Protein AF-A0A8J3Y8J3-F1 (afdb_monomer)

Foldseek 3Di:
DDDDDDDDDDDDDDDDDDDDPPDPDDDDLPDFQKDKAQDAQPPPPPPPPPPPPLPQQDQFDDQDPPDDQAAFRDKEWADWDWAPAADTDTDHTDIATQGSHDCQFHPVVQVVQLVQLCVVQVSNPHHSSSVVSVQVRCQRHPFPGWEADPVQQKIKTWHKIFMARPVVSHTSDIWIKIWIAHNPPNYTGYIHIHRDYDHYPPD

Secondary structure (DSSP, 8-state):
-----------PPPPP---------PPPSSS--EEEESSPTT--TTS----------PPPPP--TTS-TT-EEEEEEE--EE-SEES--EE-SEEEEEE--BTTBHHHHHGGGHHHHHHHHGGGT--HHHHHHHHHHHHHHS-SEEEEEGGGTEEEEE--EEEEETTTTEEEEEE--EEEEETTT--EEEEE--SS----TT-

pLDDT: mean 80.69, std 22.13, range [33.25, 98.38]

Radius of gyration: 23.87 Å; Cα contacts (8 Å, |Δi|>4): 383; chains: 1; bounding box: 43×64×86 Å

Solvent-accessible surface area (backbone atoms only — not comparable to full-atom values): 11733 Å² total; per-residue (Å²): 134,86,88,85,79,81,84,81,80,76,88,74,82,83,75,82,84,69,79,86,75,88,63,86,84,68,80,70,80,76,90,60,60,40,46,81,37,80,68,68,76,85,69,60,97,76,68,77,73,73,80,64,66,84,66,71,55,71,85,66,46,88,70,58,95,85,49,59,44,77,44,71,29,45,78,35,60,28,49,60,44,62,40,74,32,50,55,89,47,76,44,74,54,50,67,30,38,30,20,28,37,39,81,85,22,12,47,48,24,24,55,77,39,40,68,63,38,36,61,62,15,50,55,56,73,47,56,31,63,42,49,48,46,49,51,50,41,47,23,40,56,60,47,78,32,28,14,34,34,78,95,73,48,26,36,31,25,5,24,72,36,31,31,30,31,65,85,78,58,40,79,76,44,71,33,10,35,34,38,32,24,35,62,83,82,32,31,33,30,34,50,46,74,42,78,58,60,57,66,36,72,93,117

Structure (mmCIF, N/CA/C/O backbone):
data_AF-A0A8J3Y8J3-F1
#
_entry.id   AF-A0A8J3Y8J3-F1
#
loop_
_atom_site.group_PDB
_atom_site.id
_atom_site.type_symbol
_atom_site.label_atom_id
_atom_site.label_alt_id
_atom_site.label_comp_id
_atom_site.label_asym_id
_atom_site.label_entity_id
_atom_site.label_seq_id
_atom_site.pdbx_PDB_ins_code
_atom_site.Cartn_x
_atom_site.Cartn_y
_atom_site.Cartn_z
_atom_site.occupancy
_atom_site.B_iso_or_equiv
_atom_site.auth_seq_id
_atom_site.auth_comp_id
_atom_site.auth_asym_id
_atom_site.auth_atom_id
_atom_site.pdbx_PDB_model_num
ATOM 1 N N . MET A 1 1 ? -6.346 45.857 70.312 1.00 43.59 1 MET A N 1
ATOM 2 C CA . MET A 1 1 ? -4.927 45.480 70.132 1.00 43.59 1 MET A CA 1
ATOM 3 C C . MET A 1 1 ? -4.919 44.133 69.432 1.00 43.59 1 MET A C 1
ATOM 5 O O . MET A 1 1 ? -5.763 43.323 69.799 1.00 43.59 1 MET A O 1
ATOM 9 N N . PRO A 1 2 ? -4.132 43.958 68.361 1.00 43.94 2 PRO A N 1
ATOM 10 C CA . PRO A 1 2 ? -4.352 42.889 67.398 1.00 43.94 2 PRO A CA 1
ATOM 11 C C . PRO A 1 2 ? -3.907 41.519 67.915 1.00 43.94 2 PRO A C 1
ATOM 13 O O . PRO A 1 2 ? -2.907 41.389 68.616 1.00 43.94 2 PRO A O 1
ATOM 16 N N . ASP A 1 3 ? -4.718 40.548 67.520 1.00 42.16 3 ASP A N 1
ATOM 17 C CA . ASP A 1 3 ? -4.568 39.103 67.589 1.00 42.16 3 ASP A CA 1
ATOM 18 C C . ASP A 1 3 ? -3.394 38.644 66.703 1.00 42.16 3 ASP A C 1
ATOM 20 O O . ASP A 1 3 ? -3.317 39.002 65.525 1.00 42.16 3 ASP A O 1
ATOM 24 N N . THR A 1 4 ? -2.467 37.879 67.276 1.00 49.25 4 THR A N 1
ATOM 25 C CA . THR A 1 4 ? -1.380 37.199 66.560 1.00 49.25 4 THR A CA 1
ATOM 26 C C . THR A 1 4 ? -1.370 35.728 66.947 1.00 49.25 4 THR A C 1
ATOM 28 O O . THR A 1 4 ? -0.507 35.256 67.684 1.00 49.25 4 THR A O 1
ATOM 31 N N . SER A 1 5 ? -2.329 34.988 66.401 1.00 50.69 5 SER A N 1
ATOM 32 C CA . SER A 1 5 ? -2.269 33.529 66.334 1.00 50.69 5 SER A CA 1
ATOM 33 C C . SER A 1 5 ? -1.969 33.122 64.891 1.00 50.69 5 SER A C 1
ATOM 35 O O . SER A 1 5 ? -2.798 33.259 63.995 1.00 50.69 5 SER A O 1
ATOM 37 N N . ALA A 1 6 ? -0.729 32.690 64.659 1.00 48.47 6 ALA A N 1
ATOM 38 C CA . ALA A 1 6 ? -0.262 32.154 63.386 1.00 48.47 6 ALA A CA 1
ATOM 39 C C . ALA A 1 6 ? -1.009 30.853 63.023 1.00 48.47 6 ALA A C 1
ATOM 41 O O . ALA A 1 6 ? -1.318 30.068 63.923 1.00 48.47 6 ALA A O 1
ATOM 42 N N . PRO A 1 7 ? -1.269 30.570 61.733 1.00 44.66 7 PRO A N 1
ATOM 43 C CA . PRO A 1 7 ? -1.849 29.297 61.335 1.00 44.66 7 PRO A CA 1
ATOM 44 C C . PRO A 1 7 ? -0.825 28.161 61.463 1.00 44.66 7 PRO A C 1
ATOM 46 O O . PRO A 1 7 ? 0.282 28.216 60.922 1.00 44.66 7 PRO A O 1
ATOM 49 N N . VAL A 1 8 ? -1.241 27.118 62.180 1.00 45.75 8 VAL A N 1
ATOM 50 C CA . VAL A 1 8 ? -0.642 25.783 62.177 1.00 45.75 8 VAL A CA 1
ATOM 51 C C . VAL A 1 8 ? -0.770 25.226 60.761 1.00 45.75 8 VAL A C 1
ATOM 53 O O . VAL A 1 8 ? -1.872 25.031 60.260 1.00 45.75 8 VAL A O 1
ATOM 56 N N . TRP A 1 9 ? 0.357 25.003 60.096 1.00 36.28 9 TRP A N 1
ATOM 57 C CA . TRP A 1 9 ? 0.421 24.209 58.876 1.00 36.28 9 TRP A CA 1
ATOM 58 C C . TRP A 1 9 ? 0.291 22.739 59.281 1.00 36.28 9 TRP A C 1
ATOM 60 O O . TRP A 1 9 ? 1.178 22.163 59.906 1.00 36.28 9 TRP A O 1
ATOM 70 N N . GLU A 1 10 ? -0.856 22.141 58.978 1.00 42.34 10 GLU A N 1
ATOM 71 C CA . GLU A 1 10 ? -1.039 20.698 59.080 1.00 42.34 10 GLU A CA 1
ATOM 72 C C . GLU A 1 10 ? -0.146 19.989 58.053 1.00 42.34 10 GLU A C 1
ATOM 74 O O . GLU A 1 10 ? -0.111 20.328 56.869 1.00 42.34 10 GLU A O 1
ATOM 79 N N . ASN A 1 11 ? 0.592 18.993 58.539 1.00 48.12 11 ASN A N 1
ATOM 80 C CA . ASN A 1 11 ? 1.359 18.049 57.739 1.00 48.12 11 ASN A CA 1
ATOM 81 C C . ASN A 1 11 ? 0.425 17.272 56.800 1.00 48.12 11 ASN A C 1
ATOM 83 O O . ASN A 1 11 ? -0.268 16.356 57.240 1.00 48.12 11 ASN A O 1
ATOM 87 N N . VAL A 1 12 ? 0.460 17.581 55.504 1.00 47.25 12 VAL A N 1
ATOM 88 C CA . VAL A 1 12 ? -0.075 16.696 54.462 1.00 47.25 12 VAL A CA 1
ATOM 89 C C . VAL A 1 12 ? 1.061 15.769 54.015 1.00 47.25 12 VAL A C 1
ATOM 91 O O . VAL A 1 12 ? 2.071 16.263 53.506 1.00 47.25 12 VAL A O 1
ATOM 94 N N . PRO A 1 13 ? 0.967 14.441 54.208 1.00 40.72 13 PRO A N 1
ATOM 95 C CA . PRO A 1 13 ? 1.936 13.524 53.630 1.00 40.72 13 PRO A CA 1
ATOM 96 C C . PRO A 1 13 ? 1.818 13.531 52.101 1.00 40.72 13 PRO A C 1
ATOM 98 O O . PRO A 1 13 ? 0.726 13.458 51.544 1.00 40.72 13 PRO A O 1
ATOM 101 N N . ALA A 1 14 ? 2.969 13.634 51.436 1.00 37.75 14 ALA A N 1
ATOM 102 C CA . ALA A 1 14 ? 3.099 13.573 49.989 1.00 37.75 14 ALA A CA 1
ATOM 103 C C . ALA A 1 14 ? 2.616 12.214 49.458 1.00 37.75 14 ALA A C 1
ATOM 105 O O . ALA A 1 14 ? 3.200 11.175 49.772 1.00 37.75 14 ALA A O 1
ATOM 106 N N . GLU A 1 15 ? 1.573 12.224 48.631 1.00 44.75 15 GLU A N 1
ATOM 107 C CA . GLU A 1 15 ? 1.237 11.077 47.792 1.00 44.75 15 GLU A CA 1
ATOM 108 C C . GLU A 1 15 ? 2.290 10.933 46.677 1.00 44.75 15 GLU A C 1
ATOM 110 O O . GLU A 1 15 ? 2.760 11.939 46.131 1.00 44.75 15 GLU A O 1
ATOM 115 N N . PRO A 1 16 ? 2.706 9.704 46.329 1.00 37.88 16 PRO A N 1
ATOM 116 C CA . PRO A 1 16 ? 3.670 9.496 45.264 1.00 37.88 16 PRO A CA 1
ATOM 117 C C . PRO A 1 16 ? 3.051 9.882 43.917 1.00 37.88 16 PRO A C 1
ATOM 119 O O . PRO A 1 16 ? 2.023 9.346 43.508 1.00 37.88 16 PRO A O 1
ATOM 122 N N . ILE A 1 17 ? 3.730 10.793 43.218 1.00 43.19 17 ILE A N 1
ATOM 123 C CA . ILE A 1 17 ? 3.500 11.123 41.811 1.00 43.19 17 ILE A CA 1
ATOM 124 C C . ILE A 1 17 ? 3.684 9.829 41.008 1.00 43.19 17 ILE A C 1
ATOM 126 O O . ILE A 1 17 ? 4.807 9.392 40.748 1.00 43.19 17 ILE A O 1
ATOM 130 N N . GLY A 1 18 ? 2.568 9.180 40.676 1.00 33.81 18 GLY A N 1
ATOM 131 C CA . GLY A 1 18 ? 2.537 8.084 39.716 1.00 33.81 18 GLY A CA 1
ATOM 132 C C . GLY A 1 18 ? 3.007 8.582 38.345 1.00 33.81 18 GLY A C 1
ATOM 133 O O . GLY A 1 18 ? 2.805 9.755 38.022 1.00 33.81 18 GLY A O 1
ATOM 134 N N . PRO A 1 19 ? 3.673 7.733 37.547 1.00 38.16 19 PRO A N 1
ATOM 135 C CA . PRO A 1 19 ? 4.209 8.150 36.264 1.00 38.16 19 PRO A CA 1
ATOM 136 C C . PRO A 1 19 ? 3.075 8.600 35.339 1.00 38.16 19 PRO A C 1
ATOM 138 O O . PRO A 1 19 ? 2.127 7.853 35.099 1.00 38.16 19 PRO A O 1
ATOM 141 N N . ASP A 1 20 ? 3.221 9.825 34.833 1.00 33.38 20 ASP A N 1
ATOM 142 C CA . ASP A 1 20 ? 2.691 10.318 33.562 1.00 33.38 20 ASP A CA 1
ATOM 143 C C . ASP A 1 20 ? 2.527 9.157 32.569 1.00 33.38 20 ASP A C 1
ATOM 145 O O . ASP A 1 20 ? 3.494 8.619 32.025 1.00 33.38 20 ASP A O 1
ATOM 149 N N . SER A 1 21 ? 1.274 8.745 32.388 1.00 36.88 21 SER A N 1
ATOM 150 C CA . SER A 1 21 ? 0.853 7.773 31.395 1.00 36.88 21 SER A CA 1
ATOM 151 C C . SER A 1 21 ? 0.409 8.499 30.128 1.00 36.88 21 SER A C 1
ATOM 153 O O . SER A 1 21 ? -0.739 8.389 29.707 1.00 36.88 21 SER A O 1
ATOM 155 N N . SER A 1 22 ? 1.318 9.224 29.481 1.00 40.91 22 SER A N 1
ATOM 156 C CA . SER A 1 22 ? 1.168 9.605 28.073 1.00 40.91 22 SER A CA 1
ATOM 157 C C . SER A 1 22 ? 1.519 8.413 27.175 1.00 40.91 22 SER A C 1
ATOM 159 O O . SER A 1 22 ? 2.415 8.472 26.333 1.00 40.91 22 SER A O 1
ATOM 161 N N . THR A 1 23 ? 0.838 7.285 27.378 1.00 37.59 23 THR A N 1
ATOM 162 C CA . THR A 1 23 ? 0.775 6.209 26.389 1.00 37.59 23 THR A CA 1
ATOM 163 C C . THR A 1 23 ? -0.509 6.398 25.611 1.00 37.59 23 THR A C 1
ATOM 165 O O . THR A 1 23 ? -1.581 6.245 26.183 1.00 37.59 23 THR A O 1
ATOM 168 N N . ASP A 1 24 ? -0.374 6.734 24.328 1.00 36.28 24 ASP A N 1
ATOM 169 C CA . ASP A 1 24 ? -1.433 6.738 23.320 1.00 36.28 24 ASP A CA 1
ATOM 170 C C . ASP A 1 24 ? -2.494 5.658 23.603 1.00 36.28 24 ASP A C 1
ATOM 172 O O . ASP A 1 24 ? -2.264 4.467 23.351 1.00 36.28 24 ASP A O 1
ATOM 176 N N . ASP A 1 25 ? -3.642 6.094 24.129 1.00 38.41 25 ASP A N 1
ATOM 177 C CA . ASP A 1 25 ? -4.823 5.282 24.409 1.00 38.41 25 ASP A CA 1
ATOM 178 C C . ASP A 1 25 ? -5.364 4.699 23.101 1.00 38.41 25 ASP A C 1
ATOM 180 O O . ASP A 1 25 ? -6.214 5.268 22.413 1.00 38.41 25 ASP A O 1
ATOM 184 N N . LEU A 1 26 ? -4.859 3.526 22.734 1.00 47.84 26 LEU A N 1
ATOM 185 C CA . LEU A 1 26 ? -5.609 2.630 21.874 1.00 47.84 26 LEU A CA 1
ATOM 186 C C . LEU A 1 26 ? -6.601 1.889 22.766 1.00 47.84 26 LEU A C 1
ATOM 188 O O . LEU A 1 26 ? -6.166 1.256 23.731 1.00 47.84 26 LEU A O 1
ATOM 192 N N . PRO A 1 27 ? -7.911 1.946 22.467 1.00 45.78 27 PRO A N 1
ATOM 193 C CA . PRO A 1 27 ? -8.909 1.297 23.296 1.00 45.78 27 PRO A CA 1
ATOM 194 C C . PRO A 1 27 ? -8.600 -0.197 23.427 1.00 45.78 27 PRO A C 1
ATOM 196 O O . PRO A 1 27 ? -8.278 -0.881 22.451 1.00 45.78 27 PRO A O 1
ATOM 199 N N . SER A 1 28 ? -8.676 -0.673 24.670 1.00 41.81 28 SER A N 1
ATOM 200 C CA . SER A 1 28 ? -8.601 -2.084 25.035 1.00 41.81 28 SER A CA 1
ATOM 201 C C . SER A 1 28 ? -9.521 -2.910 24.132 1.00 41.81 28 SER A C 1
ATOM 203 O O . SER A 1 28 ? -10.674 -2.553 23.916 1.00 41.81 28 SER A O 1
ATOM 205 N N . VAL A 1 29 ? -9.012 -4.038 23.633 1.00 49.19 29 VAL A N 1
ATOM 206 C CA . VAL A 1 29 ? -9.696 -5.001 22.741 1.00 49.19 29 VAL A CA 1
ATOM 207 C C . VAL A 1 29 ? -10.885 -5.705 23.435 1.00 49.19 29 VAL A C 1
ATOM 209 O O . VAL A 1 29 ? -11.483 -6.623 22.885 1.00 49.19 29 VAL A O 1
ATOM 212 N N . ALA A 1 30 ? -11.241 -5.301 24.654 1.00 40.34 30 ALA A N 1
ATOM 213 C CA . ALA A 1 30 ? -12.391 -5.823 25.369 1.00 40.34 30 ALA A CA 1
ATOM 214 C C . ALA A 1 30 ? -13.681 -5.140 24.870 1.00 40.34 30 ALA A C 1
ATOM 216 O O . ALA A 1 30 ? -13.896 -3.948 25.074 1.00 40.34 30 ALA A O 1
ATOM 217 N N . ASP A 1 31 ? -14.527 -5.937 24.216 1.00 52.47 31 ASP A N 1
ATOM 218 C CA . ASP A 1 31 ? -15.979 -5.752 24.041 1.00 52.47 31 ASP A CA 1
ATOM 219 C C . ASP A 1 31 ? -16.497 -4.887 22.869 1.00 52.47 31 ASP A C 1
ATOM 221 O O . ASP A 1 31 ? -17.711 -4.756 22.702 1.00 52.47 31 ASP A O 1
ATOM 225 N N . GLY A 1 32 ? -15.631 -4.346 22.005 1.00 57.22 32 GLY A N 1
ATOM 226 C CA . GLY A 1 32 ? -16.043 -3.595 20.806 1.00 57.22 32 GLY A CA 1
ATOM 227 C C . GLY A 1 32 ? -15.821 -4.365 19.501 1.00 57.22 32 GLY A C 1
ATOM 228 O O . GLY A 1 32 ? -14.694 -4.739 19.187 1.00 57.22 32 GLY A O 1
ATOM 229 N N . GLU A 1 33 ? -16.867 -4.575 18.698 1.00 86.12 33 GLU A N 1
ATOM 230 C CA . GLU A 1 33 ? -16.700 -5.048 17.320 1.00 86.12 33 GLU A CA 1
ATOM 231 C C . GLU A 1 33 ? -16.239 -3.860 16.460 1.00 86.12 33 GLU A C 1
ATOM 233 O O . GLU A 1 33 ? -17.030 -2.982 16.129 1.00 86.12 33 GLU A O 1
ATOM 238 N N . PHE A 1 34 ? -14.950 -3.783 16.134 1.00 89.56 34 PHE A N 1
ATOM 239 C CA . PHE A 1 34 ? -14.401 -2.700 15.312 1.00 89.56 34 PHE A CA 1
ATOM 240 C C . PHE A 1 34 ? -14.318 -3.082 13.827 1.00 89.56 34 PHE A C 1
ATOM 242 O O . PHE A 1 34 ? -14.258 -4.264 13.483 1.00 89.56 34 PHE A O 1
ATOM 249 N N . VAL A 1 35 ? -14.296 -2.088 12.930 1.00 91.06 35 VAL A N 1
ATOM 250 C CA . VAL A 1 35 ? -14.027 -2.301 11.496 1.00 91.06 35 VAL A CA 1
ATOM 251 C C . VAL A 1 35 ? -13.278 -1.144 10.839 1.00 91.06 35 VAL A C 1
ATOM 253 O O . VAL A 1 35 ? -13.669 0.010 10.993 1.00 91.06 35 VAL A O 1
ATOM 256 N N . TRP A 1 36 ? -12.227 -1.443 10.071 1.00 91.38 36 TRP A N 1
ATOM 257 C CA . TRP A 1 36 ? -11.597 -0.497 9.154 1.00 91.38 36 TRP A CA 1
ATOM 258 C C . TRP A 1 36 ? -12.444 -0.351 7.883 1.00 91.38 36 TRP A C 1
ATOM 260 O O . TRP A 1 36 ? -12.773 -1.333 7.218 1.00 91.38 36 TRP A O 1
ATOM 270 N N . THR A 1 37 ? -12.780 0.884 7.522 1.00 91.69 37 THR A N 1
ATOM 271 C CA . THR A 1 37 ? -13.577 1.221 6.334 1.00 91.69 37 THR A CA 1
ATOM 272 C C . THR A 1 37 ? -13.090 2.521 5.696 1.00 91.69 37 THR A C 1
ATOM 274 O O . THR A 1 37 ? -12.343 3.292 6.294 1.00 91.69 37 THR A O 1
ATOM 277 N N . THR A 1 38 ? -13.501 2.770 4.458 1.00 90.31 38 THR A N 1
ATOM 278 C CA . THR A 1 38 ? -13.311 4.050 3.765 1.00 90.31 38 THR A CA 1
ATOM 279 C C . THR A 1 38 ? -14.476 5.016 3.975 1.00 90.31 38 THR A C 1
ATOM 281 O O . THR A 1 38 ? -14.403 6.159 3.537 1.00 90.31 38 THR A O 1
ATOM 284 N N . GLU A 1 39 ? -15.558 4.564 4.610 1.00 85.69 39 GLU A N 1
ATOM 285 C CA . GLU A 1 39 ? -16.801 5.319 4.766 1.00 85.69 39 GLU A CA 1
ATOM 286 C C . GLU A 1 39 ? -16.932 5.904 6.177 1.00 85.69 39 GLU A C 1
ATOM 288 O O . GLU A 1 39 ? -16.697 5.221 7.174 1.00 85.69 39 GLU A O 1
ATOM 293 N N . LEU A 1 40 ? -17.333 7.175 6.268 1.00 80.50 40 LEU A N 1
ATOM 294 C CA . LEU A 1 40 ? -17.661 7.807 7.544 1.00 80.50 40 LEU A CA 1
ATOM 295 C C . LEU A 1 40 ? -19.089 7.438 7.985 1.00 80.50 40 LEU A C 1
ATOM 297 O O . LEU A 1 40 ? -20.004 7.416 7.155 1.00 80.50 40 LEU A O 1
ATOM 301 N N . PRO A 1 41 ? -19.319 7.215 9.289 1.00 64.62 41 PRO A N 1
ATOM 302 C CA . PRO A 1 41 ? -20.653 6.967 9.810 1.00 64.62 41 PRO A CA 1
ATOM 303 C C . PRO A 1 41 ? -21.530 8.218 9.655 1.00 64.62 41 PRO A C 1
ATOM 305 O O . PRO A 1 41 ? -21.133 9.318 10.034 1.00 64.62 41 PRO A O 1
ATOM 308 N N . GLY A 1 42 ? -22.731 8.048 9.091 1.00 60.22 42 GLY A N 1
ATOM 309 C CA . GLY A 1 42 ? -23.697 9.138 8.887 1.00 60.22 42 GLY A CA 1
ATOM 310 C C . GLY A 1 42 ? -23.582 9.887 7.553 1.00 60.22 42 GLY A C 1
ATOM 311 O O . GLY A 1 42 ? -24.215 10.930 7.394 1.00 60.22 42 GLY A O 1
ATOM 312 N N . GLY A 1 43 ? -22.814 9.376 6.584 1.00 51.62 43 GLY A N 1
ATOM 313 C CA . GLY A 1 43 ? -22.811 9.906 5.219 1.00 51.62 43 GLY A CA 1
ATOM 314 C C . GLY A 1 43 ? -24.212 9.864 4.599 1.00 51.62 43 GLY A C 1
ATOM 315 O O . GLY A 1 43 ? -24.791 8.792 4.431 1.00 51.62 43 GLY A O 1
ATOM 316 N N . ALA A 1 44 ? -24.762 11.037 4.280 1.00 39.47 44 ALA A N 1
ATOM 317 C CA . ALA A 1 44 ? -26.044 11.189 3.605 1.00 39.47 44 ALA A CA 1
ATOM 318 C C . ALA A 1 44 ? -26.121 10.329 2.330 1.00 39.47 44 ALA A C 1
ATOM 320 O O . ALA A 1 44 ? -25.137 10.190 1.597 1.00 39.47 44 ALA A O 1
ATOM 321 N N . ALA A 1 45 ? -27.317 9.796 2.060 1.00 38.62 45 ALA A N 1
ATOM 322 C CA . ALA A 1 45 ? -27.686 9.148 0.807 1.00 38.62 45 ALA A CA 1
ATOM 323 C C . ALA A 1 45 ? -27.220 10.006 -0.385 1.00 38.62 45 ALA A C 1
ATOM 325 O O . ALA A 1 45 ? -27.801 11.048 -0.680 1.00 38.62 45 ALA A O 1
ATOM 326 N N . GLY A 1 46 ? -26.117 9.609 -1.019 1.00 36.41 46 GLY A N 1
ATOM 327 C CA . GLY A 1 46 ? -25.435 10.420 -2.030 1.00 36.41 46 GLY A CA 1
ATOM 328 C C . GLY A 1 46 ? -23.934 10.160 -2.138 1.00 36.41 46 GLY A C 1
ATOM 329 O O . GLY A 1 46 ? -23.346 10.442 -3.183 1.00 36.41 46 GLY A O 1
ATOM 330 N N . ALA A 1 47 ? -23.309 9.555 -1.121 1.00 40.03 47 ALA A N 1
ATOM 331 C CA . ALA A 1 47 ? -21.997 8.945 -1.303 1.00 40.03 47 ALA A CA 1
ATOM 332 C C . ALA A 1 47 ? -22.132 7.863 -2.380 1.00 40.03 47 ALA A C 1
ATOM 334 O O . ALA A 1 47 ? -22.908 6.920 -2.226 1.00 40.03 47 ALA A O 1
ATOM 335 N N . ARG A 1 48 ? -21.419 8.024 -3.503 1.00 37.06 48 ARG A N 1
ATOM 336 C CA . ARG A 1 48 ? -21.233 6.940 -4.466 1.00 37.06 48 ARG A CA 1
ATOM 337 C C . ARG A 1 48 ? -20.760 5.745 -3.654 1.00 37.06 48 ARG A C 1
ATOM 339 O O . ARG A 1 48 ? -19.610 5.741 -3.223 1.00 37.06 48 ARG A O 1
ATOM 346 N N . SER A 1 49 ? -21.628 4.750 -3.480 1.00 37.72 49 SER A N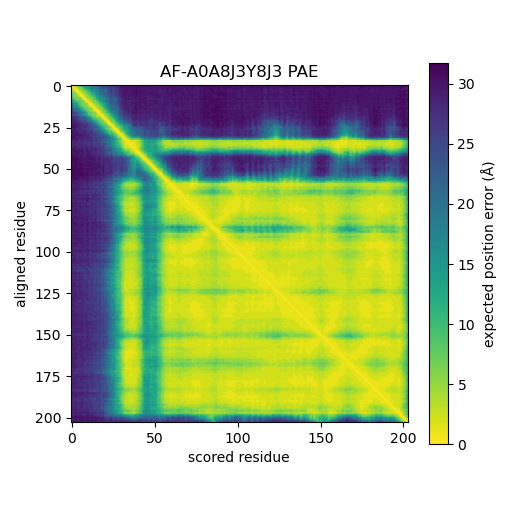 1
ATOM 347 C CA . SER A 1 49 ? -21.191 3.393 -3.226 1.00 37.72 49 SER A CA 1
ATOM 348 C C . SER A 1 49 ? -20.240 3.078 -4.367 1.00 37.72 49 SER A C 1
ATOM 350 O O . SER A 1 49 ? -20.642 2.709 -5.472 1.00 37.72 49 SER A O 1
ATOM 352 N N . VAL A 1 50 ? -18.946 3.259 -4.126 1.00 44.06 50 VAL A N 1
ATOM 353 C CA . VAL A 1 50 ? -17.999 2.357 -4.738 1.00 44.06 50 VAL A CA 1
ATOM 354 C C . VAL A 1 50 ? -18.400 1.040 -4.110 1.00 44.06 50 VAL A C 1
ATOM 356 O O . VAL A 1 50 ? -18.039 0.763 -2.974 1.00 44.06 50 VAL A O 1
ATOM 359 N N . GLY A 1 51 ? -19.254 0.300 -4.819 1.00 33.25 51 GLY A N 1
ATOM 360 C CA . GLY A 1 51 ? -19.540 -1.097 -4.557 1.00 33.25 51 GLY A CA 1
ATOM 361 C C . GLY A 1 51 ? -18.237 -1.866 -4.710 1.00 33.25 51 GLY A C 1
ATOM 362 O O . GLY A 1 51 ? -17.996 -2.539 -5.703 1.00 33.25 51 GLY A O 1
ATOM 363 N N . GLY A 1 52 ? -17.336 -1.677 -3.759 1.00 35.97 52 GLY A N 1
ATOM 364 C CA . GLY A 1 52 ? -16.523 -2.743 -3.272 1.00 35.97 52 GLY A CA 1
ATOM 365 C C . GLY A 1 52 ? -17.412 -3.419 -2.258 1.00 35.97 52 GLY A C 1
ATOM 366 O O . GLY A 1 52 ? -17.454 -3.003 -1.104 1.00 35.97 52 GLY A O 1
ATOM 367 N N . ASP A 1 53 ? -18.061 -4.506 -2.674 1.00 36.34 53 ASP A N 1
ATOM 368 C CA . ASP A 1 53 ? -18.078 -5.676 -1.810 1.00 36.34 53 ASP A CA 1
ATOM 369 C C . ASP A 1 53 ? -16.784 -5.666 -1.002 1.00 36.34 53 ASP A C 1
ATOM 371 O O . ASP A 1 53 ? -15.707 -5.420 -1.570 1.00 36.34 53 ASP A O 1
ATOM 375 N N . VAL A 1 54 ? -16.879 -5.893 0.305 1.00 45.84 54 VAL A N 1
ATOM 376 C CA . VAL A 1 54 ? -15.727 -6.290 1.105 1.00 45.84 54 VAL A CA 1
ATOM 377 C C . VAL A 1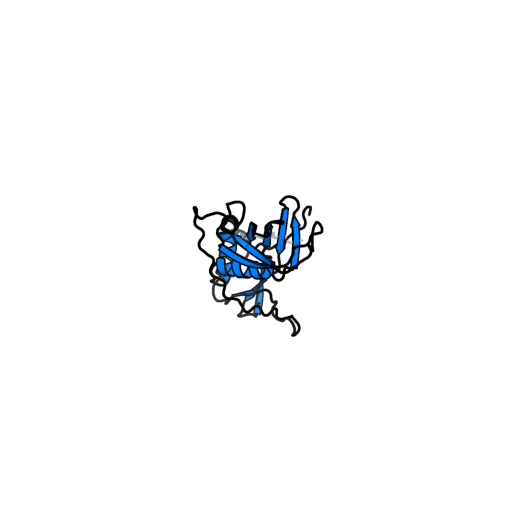 54 ? -15.190 -7.542 0.419 1.00 45.84 54 VAL A C 1
ATOM 379 O O . VAL A 1 54 ? -15.606 -8.659 0.715 1.00 45.84 54 VAL A O 1
ATOM 382 N N . ARG A 1 55 ? -14.353 -7.358 -0.608 1.00 53.53 55 ARG A N 1
ATOM 383 C CA . ARG A 1 55 ? -13.749 -8.430 -1.371 1.00 53.53 55 ARG A CA 1
ATOM 384 C C . ARG A 1 55 ? -12.955 -9.124 -0.300 1.00 53.53 55 ARG A C 1
ATOM 386 O O . ARG A 1 55 ? -12.026 -8.520 0.234 1.00 53.53 55 ARG A O 1
ATOM 393 N N . ALA A 1 56 ? -13.399 -10.326 0.063 1.00 57.50 56 ALA A N 1
ATOM 394 C CA . ALA A 1 56 ? -12.710 -11.142 1.039 1.00 57.50 56 ALA A CA 1
ATOM 395 C C . ALA A 1 56 ? -11.221 -11.053 0.707 1.00 57.50 56 ALA A C 1
ATOM 397 O O . ALA A 1 56 ? -10.849 -11.241 -0.465 1.00 57.50 56 ALA A O 1
ATOM 398 N N . ALA A 1 57 ? -10.431 -10.635 1.702 1.00 65.81 57 ALA A N 1
ATOM 399 C CA . ALA A 1 57 ? -9.009 -10.404 1.532 1.00 65.81 57 ALA A CA 1
ATOM 400 C C . ALA A 1 57 ? -8.430 -11.585 0.759 1.00 65.81 57 ALA A C 1
ATOM 402 O O . ALA A 1 57 ? -8.663 -12.750 1.096 1.00 65.81 57 ALA A O 1
ATOM 403 N N . GLN A 1 58 ? -7.787 -11.294 -0.366 1.00 79.25 58 GLN A N 1
ATOM 404 C CA . GLN A 1 58 ? -7.343 -12.370 -1.238 1.00 79.25 58 GLN A CA 1
ATOM 405 C C . GLN A 1 58 ? -6.143 -13.061 -0.601 1.00 79.25 58 GLN A C 1
ATOM 407 O O . GLN A 1 58 ? -5.287 -12.417 0.005 1.00 79.25 58 GLN A O 1
ATOM 412 N N . VAL A 1 59 ? -6.041 -14.377 -0.780 1.00 87.38 59 VAL A N 1
ATOM 413 C CA . VAL A 1 59 ? -4.911 -15.141 -0.250 1.00 87.38 59 VAL A CA 1
ATOM 414 C C . VAL A 1 59 ? -3.627 -14.701 -0.955 1.00 87.38 59 VAL A C 1
ATOM 416 O O . VAL A 1 59 ? -3.513 -14.761 -2.180 1.00 87.38 59 VAL A O 1
ATOM 419 N N . TRP A 1 60 ? -2.644 -14.250 -0.176 1.00 94.56 60 TRP A N 1
ATOM 420 C CA . TRP A 1 60 ? -1.326 -13.887 -0.693 1.00 94.56 60 TRP A CA 1
ATOM 421 C C . TRP A 1 60 ? -0.493 -15.142 -0.931 1.00 94.56 60 TRP A C 1
ATOM 423 O O . TRP A 1 60 ? -0.386 -16.005 -0.057 1.00 94.56 60 TRP A O 1
ATOM 433 N N . ALA A 1 61 ? 0.146 -15.232 -2.098 1.00 95.00 61 ALA A N 1
ATOM 434 C CA . ALA A 1 61 ? 1.025 -16.353 -2.388 1.00 95.00 61 ALA A CA 1
ATOM 435 C C . ALA A 1 61 ? 2.246 -16.347 -1.454 1.00 95.00 61 ALA A C 1
ATOM 437 O O . ALA A 1 61 ? 2.802 -15.300 -1.115 1.00 95.00 61 ALA A O 1
ATOM 438 N N . ALA A 1 62 ? 2.694 -17.539 -1.057 1.00 93.88 62 ALA A N 1
ATOM 439 C CA . ALA A 1 62 ? 3.821 -17.677 -0.144 1.00 93.88 62 ALA A CA 1
ATOM 440 C C . ALA A 1 62 ? 5.111 -17.073 -0.727 1.00 93.88 62 ALA A C 1
ATOM 442 O O . ALA A 1 62 ? 5.455 -17.305 -1.892 1.00 93.88 62 ALA A O 1
ATOM 443 N N . CYS A 1 63 ? 5.852 -16.359 0.120 1.00 94.62 63 CYS A N 1
ATOM 444 C CA . CYS A 1 63 ? 7.156 -15.792 -0.193 1.00 94.62 63 CYS A CA 1
ATOM 445 C C . CYS A 1 63 ? 8.138 -16.101 0.944 1.00 94.62 63 CYS A C 1
ATOM 447 O O . CYS A 1 63 ? 8.104 -15.453 1.991 1.00 94.62 63 CYS A O 1
ATOM 449 N N . GLY A 1 64 ? 8.971 -17.124 0.751 1.00 90.06 64 GLY A N 1
ATOM 450 C CA . GLY A 1 64 ? 10.019 -17.519 1.694 1.00 90.06 64 GLY A CA 1
ATOM 451 C C . GLY A 1 64 ? 11.327 -16.768 1.449 1.00 90.06 64 GLY A C 1
ATOM 452 O O . GLY A 1 64 ? 11.454 -16.018 0.483 1.00 90.06 64 GLY A O 1
ATOM 453 N N . VAL A 1 65 ? 12.329 -16.988 2.302 1.00 87.31 65 VAL A N 1
ATOM 454 C CA . VAL A 1 65 ? 13.632 -16.295 2.230 1.00 87.31 65 VAL A CA 1
ATOM 455 C C . VAL A 1 65 ? 14.338 -16.522 0.886 1.00 87.31 65 VAL A C 1
ATOM 457 O O . VAL A 1 65 ? 14.816 -15.565 0.290 1.00 87.31 65 VAL A O 1
ATOM 460 N N . PHE A 1 66 ? 14.302 -17.747 0.353 1.00 91.75 66 PHE A N 1
ATOM 461 C CA . PHE A 1 66 ? 14.966 -18.122 -0.908 1.00 91.75 66 PHE A CA 1
ATOM 462 C C . PHE A 1 66 ? 14.058 -18.077 -2.142 1.00 91.75 66 PHE A C 1
ATOM 464 O O . PHE A 1 66 ? 14.463 -18.464 -3.233 1.00 91.75 66 PHE A O 1
ATOM 471 N N . THR A 1 67 ? 12.801 -17.656 -1.987 1.00 95.75 67 THR A N 1
ATOM 472 C CA . THR A 1 67 ? 11.880 -17.552 -3.123 1.00 95.75 67 THR A CA 1
ATOM 473 C C . THR A 1 67 ? 12.366 -16.495 -4.115 1.00 95.75 67 THR A C 1
ATOM 475 O O . THR A 1 67 ? 12.868 -15.450 -3.703 1.00 95.75 67 THR A O 1
ATOM 478 N N . ASP A 1 68 ? 12.186 -16.739 -5.412 1.00 96.81 68 ASP A N 1
ATOM 479 C CA . ASP A 1 68 ? 12.548 -15.779 -6.454 1.00 96.81 68 ASP A CA 1
ATOM 480 C C . ASP A 1 68 ? 11.978 -14.373 -6.177 1.00 96.81 68 ASP A C 1
ATOM 482 O O . ASP A 1 68 ? 10.813 -14.216 -5.797 1.00 96.81 68 ASP A O 1
ATOM 486 N N . ASN A 1 69 ? 12.800 -13.339 -6.382 1.00 97.38 69 ASN A N 1
ATOM 487 C CA . ASN A 1 69 ? 12.443 -11.950 -6.080 1.00 97.38 69 ASN A CA 1
ATOM 488 C C . ASN A 1 69 ? 11.286 -11.443 -6.950 1.00 97.38 69 ASN A C 1
ATOM 490 O O . ASN A 1 69 ? 10.551 -10.539 -6.544 1.00 97.38 69 ASN A O 1
ATOM 494 N N . HIS A 1 70 ? 11.103 -12.009 -8.140 1.00 97.44 70 HIS A N 1
ATOM 495 C CA . HIS A 1 70 ? 10.078 -11.598 -9.085 1.00 97.44 70 HIS A CA 1
ATOM 496 C C . HIS A 1 70 ? 8.792 -12.422 -8.999 1.00 97.44 70 HIS A C 1
ATOM 498 O O . HIS A 1 70 ? 7.809 -12.037 -9.645 1.00 97.44 70 HIS A O 1
ATOM 504 N N . LYS A 1 71 ? 8.751 -13.472 -8.165 1.00 97.94 71 LYS A N 1
ATOM 505 C CA . LYS A 1 71 ? 7.530 -14.235 -7.890 1.00 97.94 71 LYS A CA 1
ATOM 506 C C . LYS A 1 71 ? 6.418 -13.302 -7.417 1.00 97.94 71 LYS A C 1
ATOM 508 O O . LYS A 1 71 ? 6.598 -12.502 -6.495 1.00 97.94 71 LYS A O 1
ATOM 513 N N . LEU A 1 72 ? 5.255 -13.430 -8.047 1.00 97.75 72 LEU A N 1
ATOM 514 C CA . LEU A 1 72 ? 4.054 -12.699 -7.673 1.00 97.75 72 LEU A CA 1
ATOM 515 C C . LEU A 1 72 ? 3.536 -13.187 -6.314 1.00 97.75 72 LEU A C 1
ATOM 517 O O . LEU A 1 72 ? 3.341 -14.383 -6.110 1.00 97.75 72 LEU A O 1
ATOM 521 N N . VAL A 1 73 ? 3.291 -12.243 -5.408 1.00 97.88 73 VAL A N 1
ATOM 522 C CA . VAL A 1 73 ? 2.595 -12.468 -4.134 1.00 97.88 73 VAL A CA 1
ATOM 523 C C . VAL A 1 73 ? 1.121 -12.128 -4.294 1.00 97.88 73 VAL A C 1
ATOM 525 O O . VAL A 1 73 ? 0.256 -12.910 -3.906 1.00 97.88 73 VAL A O 1
ATOM 528 N N . ARG A 1 74 ? 0.840 -10.958 -4.880 1.00 97.56 74 ARG A N 1
ATOM 529 C CA . ARG A 1 74 ? -0.511 -10.418 -5.035 1.00 97.56 74 ARG A CA 1
ATOM 530 C C . ARG A 1 74 ? -0.553 -9.357 -6.137 1.00 97.56 74 ARG A C 1
ATOM 532 O O . ARG A 1 74 ? 0.408 -8.615 -6.318 1.00 97.56 74 ARG A O 1
ATOM 539 N N . ALA A 1 75 ? -1.666 -9.266 -6.857 1.00 97.19 75 ALA A N 1
ATOM 540 C CA . ALA A 1 75 ? -1.892 -8.276 -7.909 1.00 97.19 75 ALA A CA 1
ATOM 541 C C . ALA A 1 75 ? -3.068 -7.357 -7.549 1.00 97.19 75 ALA A C 1
ATOM 543 O O . ALA A 1 75 ? -4.160 -7.838 -7.254 1.00 97.19 75 ALA A O 1
ATOM 544 N N . PHE A 1 76 ? -2.866 -6.043 -7.610 1.00 97.00 76 PHE A N 1
ATOM 545 C CA . PHE A 1 76 ? -3.883 -5.048 -7.265 1.00 97.00 76 PHE A CA 1
ATOM 546 C C . PHE A 1 76 ? -4.282 -4.233 -8.489 1.00 97.00 76 PHE A C 1
ATOM 548 O O . PHE A 1 76 ? -3.425 -3.826 -9.271 1.00 97.00 76 PHE A O 1
ATOM 555 N N . SER A 1 77 ? -5.578 -3.973 -8.652 1.00 95.75 77 SER A N 1
ATOM 556 C CA . SER A 1 77 ? -6.053 -3.035 -9.673 1.00 95.75 77 SER A CA 1
ATOM 557 C C . SER A 1 77 ? -5.751 -1.602 -9.243 1.00 95.75 77 SER A C 1
ATOM 559 O O . SER A 1 77 ? -5.915 -1.253 -8.077 1.00 95.75 77 SER A O 1
ATOM 561 N N . ARG A 1 78 ? -5.322 -0.776 -10.192 1.00 95.19 78 ARG A N 1
ATOM 562 C CA . ARG A 1 78 ? -4.993 0.635 -10.008 1.00 95.19 78 ARG A CA 1
ATOM 563 C C . ARG A 1 78 ? -5.756 1.463 -11.036 1.00 95.19 78 ARG A C 1
ATOM 565 O O . ARG A 1 78 ? -5.728 1.133 -12.224 1.00 95.19 78 ARG A O 1
ATOM 572 N N . LYS A 1 79 ? -6.406 2.544 -10.599 1.00 93.50 79 LYS A N 1
ATOM 573 C CA . LYS A 1 79 ? -7.039 3.506 -11.516 1.00 93.50 79 LYS A CA 1
ATOM 574 C C . LYS A 1 79 ? -6.020 4.502 -12.065 1.00 93.50 79 LYS A C 1
ATOM 576 O O . LYS A 1 79 ? -4.968 4.726 -11.469 1.00 93.50 79 LYS A O 1
ATOM 581 N N . ALA A 1 80 ? -6.329 5.077 -13.224 1.00 94.00 80 ALA A N 1
ATOM 582 C CA . ALA A 1 80 ? -5.532 6.163 -13.775 1.00 94.00 80 ALA A CA 1
ATOM 583 C C . ALA A 1 80 ? -5.679 7.405 -12.893 1.00 94.00 80 ALA A C 1
ATOM 585 O O . ALA A 1 80 ? -6.802 7.740 -12.527 1.00 94.00 80 ALA A O 1
ATOM 586 N N . MET A 1 81 ? -4.570 8.074 -12.576 1.00 92.81 81 MET A N 1
ATOM 587 C CA . MET A 1 81 ? -4.559 9.269 -11.731 1.00 92.81 81 MET A CA 1
ATOM 588 C C . MET A 1 81 ? -3.482 10.260 -12.174 1.00 92.81 81 MET A C 1
ATOM 590 O O . MET A 1 81 ? -2.409 9.877 -12.647 1.00 92.81 81 MET A O 1
ATOM 594 N N . HIS A 1 82 ? -3.752 11.542 -11.954 1.00 93.69 82 HIS A N 1
ATOM 595 C CA . HIS A 1 82 ? -2.722 12.575 -11.945 1.00 93.69 82 HIS A CA 1
ATOM 596 C C . HIS A 1 82 ? -2.175 12.741 -10.529 1.00 93.69 82 HIS A C 1
ATOM 598 O O . HIS A 1 82 ? -2.871 12.491 -9.546 1.00 93.69 82 HIS A O 1
ATOM 604 N N . THR A 1 83 ? -0.922 13.168 -10.420 1.00 92.62 83 THR A N 1
ATOM 605 C CA . THR A 1 83 ? -0.370 13.600 -9.136 1.00 92.62 83 THR A CA 1
ATOM 606 C C . THR A 1 83 ? -1.166 14.788 -8.607 1.00 92.62 83 THR A C 1
ATOM 608 O O . THR A 1 83 ? -1.326 15.783 -9.312 1.00 92.62 83 THR A O 1
ATOM 611 N N . THR A 1 84 ? -1.615 14.705 -7.362 1.00 89.88 84 THR A N 1
ATOM 612 C CA . THR A 1 84 ? -2.275 15.798 -6.640 1.00 89.88 84 THR A CA 1
ATOM 613 C C . THR A 1 84 ? -1.301 16.581 -5.758 1.00 89.88 84 THR A C 1
ATOM 615 O O . THR A 1 84 ? -1.646 17.648 -5.261 1.00 89.88 84 THR A O 1
ATOM 618 N N . ALA A 1 85 ? -0.070 16.083 -5.584 1.00 82.69 85 ALA A N 1
ATOM 619 C CA . ALA A 1 85 ? 0.997 16.765 -4.859 1.00 82.69 85 ALA A CA 1
ATOM 620 C C . ALA A 1 85 ? 2.386 16.467 -5.457 1.00 82.69 85 ALA A C 1
ATOM 622 O O . ALA A 1 85 ? 2.655 15.362 -5.931 1.00 82.69 85 ALA A O 1
ATOM 623 N N . GLY A 1 86 ? 3.302 17.433 -5.369 1.00 75.75 86 GLY A N 1
ATOM 624 C CA . GLY A 1 86 ? 4.668 17.309 -5.889 1.00 75.75 86 GLY A CA 1
ATOM 625 C C . GLY A 1 86 ? 4.771 17.604 -7.384 1.00 75.75 86 GLY A C 1
ATOM 626 O O . GLY A 1 86 ? 3.976 18.364 -7.931 1.00 75.75 86 GLY A O 1
ATOM 627 N N . ALA A 1 87 ? 5.787 17.039 -8.042 1.00 78.62 87 ALA A N 1
ATOM 628 C CA . ALA A 1 87 ? 6.008 17.273 -9.467 1.00 78.62 87 ALA A CA 1
ATOM 629 C C . ALA A 1 87 ? 4.866 16.671 -10.314 1.00 78.62 87 ALA A C 1
ATOM 631 O O . ALA A 1 87 ? 4.439 15.552 -10.012 1.00 78.62 87 ALA A O 1
ATOM 632 N N . PRO A 1 88 ? 4.415 17.359 -11.386 1.00 81.56 88 PRO A N 1
ATOM 633 C CA . PRO A 1 88 ? 3.385 16.837 -12.273 1.00 81.56 88 PRO A CA 1
ATOM 634 C C . PRO A 1 88 ? 3.752 15.453 -12.802 1.00 81.56 88 PRO A C 1
ATOM 636 O O . PRO A 1 88 ? 4.842 15.237 -13.334 1.00 81.56 88 PRO A O 1
ATOM 639 N N . GLY A 1 89 ? 2.825 14.515 -12.669 1.00 85.12 89 GLY A N 1
ATOM 640 C CA . GLY A 1 89 ? 2.970 13.159 -13.157 1.00 85.12 89 GLY A CA 1
ATOM 641 C C . GLY A 1 89 ? 1.618 12.543 -13.477 1.00 85.12 89 GLY A C 1
ATOM 642 O O . GLY A 1 89 ? 0.576 12.956 -12.965 1.00 85.12 89 GLY A O 1
ATOM 643 N N . TYR A 1 90 ? 1.650 11.530 -14.333 1.00 91.56 90 TYR A N 1
ATOM 644 C CA . TYR A 1 90 ? 0.486 10.733 -14.679 1.00 91.56 90 TYR A CA 1
ATOM 645 C C . TYR A 1 90 ? 0.806 9.261 -14.477 1.00 91.56 90 TYR A C 1
ATOM 647 O O . TYR A 1 90 ? 1.815 8.751 -14.969 1.00 91.56 90 TYR A O 1
ATOM 655 N N . VAL A 1 91 ? -0.076 8.570 -13.766 1.00 92.38 91 VAL A N 1
ATOM 656 C CA . VAL A 1 91 ? -0.016 7.125 -13.612 1.00 92.38 91 VAL A CA 1
ATOM 657 C C . VAL A 1 91 ? -1.213 6.518 -14.335 1.00 92.38 91 VAL A C 1
ATOM 659 O O . VAL A 1 91 ? -2.364 6.761 -13.987 1.00 92.38 91 VAL A O 1
ATOM 662 N N . GLY A 1 92 ? -0.950 5.726 -15.372 1.00 93.31 92 GLY A N 1
ATOM 663 C CA . GLY A 1 92 ? -2.006 5.023 -16.096 1.00 93.31 92 GLY A CA 1
ATOM 664 C C . GLY A 1 92 ? -2.692 3.955 -15.239 1.00 93.31 92 GLY A C 1
ATOM 665 O O . GLY A 1 92 ? -2.085 3.377 -14.318 1.00 93.31 92 GLY A O 1
ATOM 666 N N . ALA A 1 93 ? -3.947 3.662 -15.587 1.00 95.19 93 ALA A N 1
ATOM 667 C CA . ALA A 1 93 ? -4.681 2.526 -15.044 1.00 95.19 93 ALA A CA 1
ATOM 668 C C . ALA A 1 93 ? -3.951 1.208 -15.351 1.00 95.19 93 ALA A C 1
ATOM 670 O O . ALA A 1 93 ? -3.144 1.124 -16.277 1.00 95.19 93 ALA A O 1
ATOM 671 N N . GLY A 1 94 ? -4.218 0.174 -14.561 1.00 95.88 94 GLY A N 1
ATOM 672 C CA . GLY A 1 94 ? -3.675 -1.161 -14.796 1.00 95.88 94 GLY A CA 1
ATOM 673 C C . GLY A 1 94 ? -3.475 -1.930 -13.502 1.00 95.88 94 GLY A C 1
ATOM 674 O O . GLY A 1 94 ? -4.201 -1.736 -12.532 1.00 95.88 94 GLY A O 1
ATOM 675 N N . THR A 1 95 ? -2.469 -2.796 -13.479 1.00 97.00 95 THR A N 1
ATOM 676 C CA . THR A 1 95 ? -2.164 -3.631 -12.314 1.00 97.00 95 THR A CA 1
ATOM 677 C C . THR A 1 95 ? -0.887 -3.158 -11.624 1.00 97.00 95 THR A C 1
ATOM 679 O O . THR A 1 95 ? 0.101 -2.816 -12.278 1.00 97.00 95 THR A O 1
ATOM 682 N N . SER A 1 96 ? -0.904 -3.121 -10.293 1.00 98.12 96 SER A N 1
ATOM 683 C CA . SER A 1 96 ? 0.287 -3.008 -9.449 1.00 98.12 96 SER A CA 1
ATOM 684 C C . SER A 1 96 ? 0.572 -4.370 -8.825 1.00 98.12 96 SER A C 1
ATOM 686 O O . SER A 1 96 ? -0.241 -4.885 -8.056 1.00 98.12 96 SER A O 1
ATOM 688 N N . ASN A 1 97 ? 1.721 -4.964 -9.136 1.00 98.25 97 ASN A N 1
ATOM 689 C CA . ASN A 1 97 ? 2.084 -6.271 -8.593 1.00 98.25 97 ASN A CA 1
ATOM 690 C C . ASN A 1 97 ? 2.914 -6.118 -7.319 1.00 98.25 97 ASN A C 1
ATOM 692 O O . ASN A 1 97 ? 3.964 -5.473 -7.325 1.00 98.25 97 ASN A O 1
ATOM 696 N N . LEU A 1 98 ? 2.476 -6.769 -6.245 1.00 98.38 98 LEU A N 1
ATOM 697 C CA . LEU A 1 98 ? 3.309 -7.076 -5.096 1.00 98.38 98 LEU A CA 1
ATOM 698 C C . LEU A 1 98 ? 4.072 -8.360 -5.411 1.00 98.38 98 LEU A C 1
ATOM 700 O O . LEU A 1 98 ? 3.492 -9.444 -5.481 1.00 98.38 98 LEU A O 1
ATOM 704 N N . LYS A 1 99 ? 5.374 -8.229 -5.638 1.00 98.38 99 LYS A N 1
ATOM 705 C CA . LYS A 1 99 ? 6.281 -9.364 -5.827 1.00 98.38 99 LYS A CA 1
ATOM 706 C C . LYS A 1 99 ? 7.030 -9.651 -4.531 1.00 98.38 99 LYS A C 1
ATOM 708 O O . LYS A 1 99 ? 7.042 -8.808 -3.635 1.00 98.38 99 LYS A O 1
ATOM 713 N N . CYS A 1 100 ? 7.674 -10.810 -4.443 1.00 98.00 100 CYS A N 1
ATOM 714 C CA . CYS A 1 100 ? 8.508 -11.181 -3.300 1.00 98.00 100 CYS A CA 1
ATOM 715 C C . CYS A 1 100 ? 9.507 -10.078 -2.922 1.00 98.00 100 CYS A C 1
ATOM 717 O O . CYS A 1 100 ? 9.588 -9.673 -1.761 1.00 98.00 100 CYS A O 1
ATOM 719 N N . GLY A 1 101 ? 10.192 -9.532 -3.925 1.00 97.19 101 GLY A N 1
ATOM 720 C CA . GLY A 1 101 ? 11.044 -8.362 -3.790 1.00 97.19 101 GLY A CA 1
ATOM 721 C C . GLY A 1 101 ? 12.308 -8.612 -2.979 1.00 97.19 101 GLY A C 1
ATOM 722 O O . GLY A 1 101 ? 12.825 -9.719 -2.940 1.00 97.19 101 GLY A O 1
ATOM 723 N N . SER A 1 102 ? 12.830 -7.586 -2.329 1.00 96.19 102 SER A N 1
ATOM 724 C CA . SER A 1 102 ? 13.982 -7.670 -1.432 1.00 96.19 102 SER A CA 1
ATOM 725 C C . SER A 1 102 ? 13.729 -6.833 -0.183 1.00 96.19 102 SER A C 1
ATOM 727 O O . SER A 1 102 ? 12.655 -6.274 0.014 1.00 96.19 102 SER A O 1
ATOM 729 N N . GLU A 1 103 ? 14.733 -6.674 0.665 1.00 94.69 103 GLU A N 1
ATOM 730 C CA . GLU A 1 103 ? 14.650 -5.751 1.794 1.00 94.69 103 GLU A CA 1
ATOM 731 C C . GLU A 1 103 ? 14.379 -4.285 1.414 1.00 94.69 103 GLU A C 1
ATOM 733 O O . GLU A 1 103 ? 14.030 -3.489 2.287 1.00 94.69 103 GLU A O 1
ATOM 738 N N . LYS A 1 104 ? 14.568 -3.918 0.140 1.00 94.62 104 LYS A N 1
ATOM 739 C CA . LYS A 1 104 ? 14.387 -2.553 -0.375 1.00 94.62 104 LYS A CA 1
ATOM 740 C C . LYS A 1 104 ? 13.103 -2.372 -1.189 1.00 94.62 104 LYS A C 1
ATOM 742 O O . LYS A 1 104 ? 12.722 -1.235 -1.456 1.00 94.62 104 LYS A O 1
ATOM 747 N N . TRP A 1 105 ? 12.425 -3.446 -1.600 1.00 96.62 105 TRP A N 1
ATOM 748 C CA . TRP A 1 105 ? 11.177 -3.352 -2.367 1.00 96.62 105 TRP A CA 1
ATOM 749 C C . TRP A 1 105 ? 10.312 -4.619 -2.274 1.00 96.62 105 TRP A C 1
ATOM 751 O O . TRP A 1 105 ? 10.808 -5.691 -1.955 1.00 96.62 105 TRP A O 1
ATOM 761 N N . GLY A 1 106 ? 9.027 -4.530 -2.608 1.00 97.69 106 GLY A N 1
ATOM 762 C CA . GLY A 1 106 ? 8.100 -5.661 -2.636 1.00 97.69 106 GLY A CA 1
ATOM 763 C C . GLY A 1 106 ? 7.684 -6.158 -1.249 1.00 97.69 106 GLY A C 1
ATOM 764 O O . GLY A 1 106 ? 7.729 -5.437 -0.253 1.00 97.69 106 GLY A O 1
ATOM 765 N N . TYR A 1 107 ? 7.250 -7.415 -1.191 1.00 97.88 107 TYR A N 1
ATOM 766 C CA . TYR A 1 107 ? 6.692 -8.039 0.008 1.00 97.88 107 TYR A CA 1
ATOM 767 C C . TYR A 1 107 ? 7.691 -8.091 1.171 1.00 97.88 107 TYR A C 1
ATOM 769 O O . TYR A 1 107 ? 7.324 -7.811 2.308 1.00 97.88 107 TYR A O 1
ATOM 777 N N . ARG A 1 108 ? 8.968 -8.382 0.906 1.00 97.25 108 ARG A N 1
ATOM 778 C CA . ARG A 1 108 ? 10.010 -8.401 1.949 1.00 97.25 108 ARG A CA 1
ATOM 779 C C . ARG A 1 108 ? 10.282 -7.021 2.554 1.00 97.25 108 ARG A C 1
ATOM 781 O O . ARG A 1 108 ? 10.580 -6.937 3.740 1.00 97.25 108 ARG A O 1
ATOM 788 N N . HIS A 1 109 ? 10.127 -5.945 1.785 1.00 96.88 109 HIS A N 1
ATOM 789 C CA . HIS A 1 109 ? 10.180 -4.588 2.329 1.00 96.88 109 HIS A CA 1
ATOM 790 C C . HIS A 1 109 ? 8.917 -4.266 3.136 1.00 96.88 109 HIS A C 1
ATOM 792 O O . HIS A 1 109 ? 9.021 -3.751 4.245 1.00 96.88 109 HIS A O 1
ATOM 798 N N . LEU A 1 110 ? 7.736 -4.655 2.645 1.00 97.12 110 LEU A N 1
ATOM 799 C CA . LEU A 1 110 ? 6.474 -4.516 3.383 1.00 97.12 110 LEU A CA 1
ATOM 800 C C . LEU A 1 110 ? 6.544 -5.195 4.759 1.00 97.12 110 LEU A C 1
ATOM 802 O O . LEU A 1 110 ? 6.083 -4.628 5.747 1.00 97.12 110 LEU A O 1
ATOM 806 N N . LEU A 1 111 ? 7.187 -6.364 4.857 1.00 96.56 111 LEU A N 1
ATOM 807 C CA . LEU A 1 111 ? 7.370 -7.077 6.126 1.00 96.56 111 LEU A CA 1
ATOM 808 C C . LEU A 1 111 ? 8.120 -6.274 7.199 1.00 96.56 111 LEU A C 1
ATOM 810 O O . LEU A 1 111 ? 7.905 -6.531 8.381 1.00 96.56 111 LEU A O 1
ATOM 814 N N . LYS A 1 112 ? 8.933 -5.274 6.836 1.00 96.38 112 LYS A N 1
ATOM 815 C CA . LYS A 1 112 ? 9.555 -4.368 7.820 1.00 96.38 112 LYS A CA 1
ATOM 816 C C . LYS A 1 112 ? 8.518 -3.528 8.576 1.00 96.38 112 LYS A C 1
ATOM 818 O O . LYS A 1 112 ? 8.773 -3.104 9.695 1.00 96.38 112 LYS A O 1
ATOM 823 N N . HIS A 1 113 ? 7.331 -3.356 7.997 1.00 96.44 113 HIS A N 1
ATOM 824 C CA . HIS A 1 113 ? 6.182 -2.671 8.592 1.00 96.44 113 HIS A CA 1
ATOM 825 C C . HIS A 1 113 ? 5.155 -3.641 9.192 1.00 96.44 113 HIS A C 1
ATOM 827 O O . HIS A 1 113 ? 4.060 -3.230 9.573 1.00 96.44 113 HIS A O 1
ATOM 833 N N . ARG A 1 114 ? 5.478 -4.938 9.296 1.00 95.69 114 ARG A N 1
ATOM 834 C CA . ARG A 1 114 ? 4.550 -5.963 9.795 1.00 95.69 114 ARG A CA 1
ATOM 835 C C . ARG A 1 114 ? 3.992 -5.627 11.177 1.00 95.69 114 ARG A C 1
ATOM 837 O O . ARG A 1 114 ? 2.792 -5.765 11.370 1.00 95.69 114 ARG A O 1
ATOM 844 N N . GLY A 1 115 ? 4.829 -5.157 12.102 1.00 96.62 115 GLY A N 1
ATOM 845 C CA . GLY A 1 115 ? 4.383 -4.820 13.459 1.00 96.62 115 GLY A CA 1
ATOM 846 C C . GLY A 1 115 ? 3.316 -3.719 13.484 1.00 96.62 115 GLY A C 1
ATOM 847 O O . GLY A 1 115 ? 2.386 -3.775 14.282 1.00 96.62 115 GLY A O 1
ATOM 848 N N . GLU A 1 116 ? 3.395 -2.754 12.564 1.00 95.19 116 GLU A N 1
ATOM 849 C CA . GLU A 1 116 ? 2.391 -1.695 12.420 1.00 95.19 116 GLU A CA 1
ATOM 850 C C . GLU A 1 116 ? 1.064 -2.254 11.889 1.00 95.19 116 GLU A C 1
ATOM 852 O O . GLU A 1 116 ? -0.005 -1.943 12.421 1.00 95.19 116 GLU A O 1
ATOM 857 N N . TRP A 1 117 ? 1.124 -3.129 10.883 1.00 96.31 117 TRP A N 1
ATOM 858 C CA . TRP A 1 117 ? -0.059 -3.811 10.361 1.00 96.31 117 TRP A CA 1
ATOM 859 C C . TRP A 1 117 ? -0.710 -4.716 11.409 1.00 96.31 117 TRP A C 1
ATOM 861 O O . TRP A 1 117 ? -1.924 -4.668 11.582 1.00 96.31 117 TRP A O 1
ATOM 871 N N . GLU A 1 118 ? 0.081 -5.500 12.142 1.00 96.00 118 GLU A N 1
ATOM 872 C CA . GLU A 1 118 ? -0.405 -6.386 13.206 1.00 96.00 118 GLU A CA 1
ATOM 873 C C . GLU A 1 118 ? -1.075 -5.605 14.329 1.00 96.00 118 GLU A C 1
ATOM 875 O O . GLU A 1 118 ? -2.173 -5.968 14.749 1.00 96.00 118 GLU A O 1
ATOM 880 N N . LYS A 1 119 ? -0.463 -4.500 14.768 1.0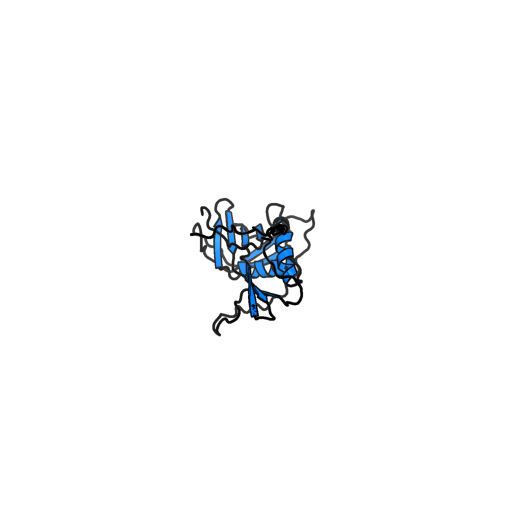0 94.94 119 LYS A N 1
ATOM 881 C CA . LYS A 1 119 ? -1.026 -3.638 15.811 1.00 94.94 119 LYS A CA 1
ATOM 882 C C . LYS A 1 119 ? -2.423 -3.130 15.439 1.00 94.94 119 LYS A C 1
ATOM 884 O O . LYS A 1 119 ? -3.317 -3.181 16.275 1.00 94.94 119 LYS A O 1
ATOM 889 N N . ASN A 1 120 ? -2.623 -2.672 14.202 1.00 94.25 120 ASN A N 1
ATOM 890 C CA . ASN A 1 120 ? -3.917 -2.139 13.755 1.00 94.25 120 ASN A CA 1
ATOM 891 C C . ASN A 1 120 ? -4.932 -3.235 13.398 1.00 94.25 120 ASN A C 1
ATOM 893 O O . ASN A 1 120 ? -6.126 -3.050 13.622 1.00 94.25 120 ASN A O 1
ATOM 897 N N . ALA A 1 121 ? -4.482 -4.373 12.862 1.00 92.88 121 ALA A N 1
ATOM 898 C CA . ALA A 1 121 ? -5.362 -5.491 12.518 1.00 92.88 121 ALA A CA 1
ATOM 899 C C . ALA A 1 121 ? -5.888 -6.218 13.762 1.00 92.88 121 ALA A C 1
ATOM 901 O O . ALA A 1 121 ? -7.033 -6.670 13.772 1.00 92.88 121 ALA A O 1
ATOM 902 N N . LYS A 1 122 ? -5.085 -6.269 14.834 1.00 93.31 122 LYS A N 1
ATOM 903 C CA . LYS A 1 122 ? -5.483 -6.855 16.120 1.00 93.31 122 LYS A CA 1
ATOM 904 C C . LYS A 1 122 ? -6.706 -6.164 16.727 1.00 93.31 122 LYS A C 1
ATOM 906 O O . LYS A 1 122 ? -7.465 -6.836 17.414 1.00 93.31 122 LYS A O 1
ATOM 911 N N . ILE A 1 123 ? -6.924 -4.874 16.450 1.00 90.94 123 ILE A N 1
ATOM 912 C CA . ILE A 1 123 ? -8.095 -4.134 16.950 1.00 90.94 123 ILE A CA 1
ATOM 913 C C . ILE A 1 123 ? -9.406 -4.731 16.404 1.00 90.94 123 ILE A C 1
ATOM 915 O O . ILE A 1 123 ? -10.390 -4.804 17.125 1.00 90.94 123 ILE A O 1
ATOM 919 N N . GLU A 1 124 ? -9.402 -5.231 15.165 1.00 87.31 124 GLU A N 1
ATOM 920 C CA . GLU A 1 124 ? -10.531 -5.972 14.576 1.00 87.31 124 GLU A CA 1
ATOM 921 C C . GLU A 1 124 ? -10.478 -7.490 14.835 1.00 87.31 124 GLU A C 1
ATOM 923 O O . GLU A 1 124 ? -11.323 -8.232 14.339 1.00 87.31 124 GLU A O 1
ATOM 928 N N . GLY A 1 125 ? -9.441 -7.993 15.511 1.00 86.94 125 GLY A N 1
ATOM 929 C CA . GLY A 1 125 ? -9.183 -9.433 15.614 1.00 86.94 125 GLY A CA 1
ATOM 930 C C . GLY A 1 125 ? -8.830 -10.112 14.278 1.00 86.94 125 GLY A C 1
ATOM 931 O O . GLY A 1 125 ? -8.998 -11.323 14.148 1.00 86.94 125 GLY A O 1
ATOM 932 N N . LYS A 1 126 ? -8.345 -9.361 13.276 1.00 87.81 126 LYS A N 1
ATOM 933 C CA . LYS A 1 126 ? -8.033 -9.861 11.920 1.00 87.81 126 LYS A CA 1
ATOM 934 C C . LYS A 1 126 ? -6.550 -10.165 11.705 1.00 87.81 126 LYS A C 1
ATOM 936 O O . LYS A 1 126 ? -5.678 -9.699 12.441 1.00 87.81 126 LYS A O 1
ATOM 941 N N . ASN A 1 127 ? -6.244 -10.911 10.637 1.00 91.62 127 ASN A N 1
ATOM 942 C CA . ASN A 1 127 ? -4.866 -11.087 10.188 1.00 91.62 127 ASN A CA 1
ATOM 943 C C . ASN A 1 127 ? -4.325 -9.767 9.622 1.00 91.62 127 ASN A C 1
ATOM 945 O O . ASN A 1 127 ? -5.014 -9.052 8.895 1.00 91.62 127 ASN A O 1
ATOM 949 N N . TRP A 1 128 ? -3.053 -9.467 9.883 1.00 94.25 128 TRP A N 1
ATOM 950 C CA . TRP A 1 128 ? -2.411 -8.259 9.359 1.00 94.25 128 TRP A CA 1
ATOM 951 C C . TRP A 1 128 ? -2.426 -8.189 7.827 1.00 94.25 128 TRP A C 1
ATOM 953 O O . TRP A 1 128 ? -2.501 -7.094 7.268 1.00 94.25 128 TRP A O 1
ATOM 963 N N . ARG A 1 129 ? -2.381 -9.343 7.141 1.00 95.38 129 ARG A N 1
ATOM 964 C CA . ARG A 1 129 ? -2.469 -9.401 5.677 1.00 95.38 129 ARG A CA 1
ATOM 965 C C . ARG A 1 129 ? -3.836 -8.986 5.166 1.00 95.38 129 ARG A C 1
ATOM 967 O O . ARG A 1 129 ? -3.888 -8.387 4.101 1.00 95.38 129 ARG A O 1
ATOM 974 N N . ASP A 1 130 ? -4.903 -9.250 5.914 1.00 93.50 130 ASP A N 1
ATOM 975 C CA . ASP A 1 130 ? -6.257 -8.891 5.492 1.00 93.50 130 ASP A CA 1
ATOM 976 C C . ASP A 1 130 ? -6.425 -7.373 5.496 1.00 93.50 130 ASP A C 1
ATOM 978 O O . ASP A 1 130 ? -6.883 -6.788 4.515 1.00 93.50 130 ASP A O 1
ATOM 982 N N . LEU A 1 131 ? -5.953 -6.722 6.566 1.00 94.62 131 LEU A N 1
ATOM 983 C CA . LEU A 1 131 ? -5.934 -5.263 6.654 1.00 94.62 131 LEU A CA 1
ATOM 984 C C . LEU A 1 131 ? -5.015 -4.643 5.589 1.00 94.62 131 LEU A C 1
ATOM 986 O O . LEU A 1 131 ? -5.383 -3.648 4.965 1.00 94.62 131 LEU A O 1
ATOM 990 N N . ALA A 1 132 ? -3.841 -5.233 5.345 1.00 96.75 132 ALA A N 1
ATOM 991 C CA . ALA A 1 132 ? -2.933 -4.759 4.304 1.00 96.75 132 ALA A CA 1
ATOM 992 C C . ALA A 1 132 ? -3.521 -4.925 2.889 1.00 96.75 132 ALA A C 1
ATOM 994 O O . ALA A 1 132 ? -3.411 -4.003 2.083 1.00 96.75 132 ALA A O 1
ATOM 995 N N . ASP A 1 133 ? -4.158 -6.060 2.574 1.00 96.75 133 ASP A N 1
ATOM 996 C CA . ASP A 1 133 ? -4.805 -6.304 1.274 1.00 96.75 133 ASP A CA 1
ATOM 997 C C . ASP A 1 133 ? -5.927 -5.291 1.032 1.00 96.75 133 ASP A C 1
ATOM 999 O O . ASP A 1 133 ? -5.931 -4.635 -0.013 1.00 96.75 133 ASP A O 1
ATOM 1003 N N . PHE A 1 134 ? -6.798 -5.091 2.030 1.00 95.12 134 PHE A N 1
ATOM 1004 C CA . PHE A 1 134 ? -7.839 -4.065 2.005 1.00 95.12 134 PHE A CA 1
ATOM 1005 C C . PHE A 1 134 ? -7.242 -2.681 1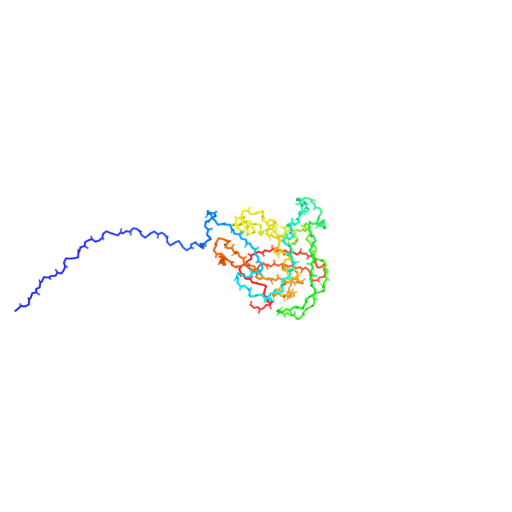.738 1.00 95.12 134 PHE A C 1
ATOM 1007 O O . PHE A 1 134 ? -7.570 -2.054 0.730 1.00 95.12 134 PHE A O 1
ATOM 1014 N N . ALA A 1 135 ? -6.321 -2.231 2.595 1.00 96.25 135 ALA A N 1
ATOM 1015 C CA . ALA A 1 135 ? -5.742 -0.895 2.525 1.00 96.25 135 ALA A CA 1
ATOM 1016 C C . ALA A 1 135 ? -5.044 -0.636 1.181 1.00 96.25 135 ALA A C 1
ATOM 1018 O O . ALA A 1 135 ? -5.242 0.414 0.572 1.00 96.25 135 ALA A O 1
ATOM 1019 N N . ILE A 1 136 ? -4.262 -1.594 0.673 1.00 97.81 136 ILE A N 1
ATOM 1020 C CA . ILE A 1 136 ? -3.587 -1.452 -0.623 1.00 97.81 136 ILE A CA 1
ATOM 1021 C C . ILE A 1 136 ? -4.611 -1.360 -1.761 1.00 97.81 136 ILE A C 1
ATOM 1023 O O . ILE A 1 136 ? -4.462 -0.520 -2.652 1.00 97.81 136 ILE A O 1
ATOM 1027 N N . ALA A 1 137 ? -5.652 -2.195 -1.736 1.00 96.31 137 ALA A N 1
ATOM 1028 C CA . ALA A 1 137 ? -6.692 -2.192 -2.757 1.00 96.31 137 ALA A CA 1
ATOM 1029 C C . ALA A 1 137 ? -7.447 -0.856 -2.802 1.00 96.31 137 ALA A C 1
ATOM 1031 O O . ALA A 1 137 ? -7.624 -0.290 -3.886 1.00 96.31 137 ALA A O 1
ATOM 1032 N N . VAL A 1 138 ? -7.848 -0.316 -1.647 1.00 95.12 138 VAL A N 1
ATOM 1033 C CA . VAL A 1 138 ? -8.583 0.956 -1.590 1.00 95.12 138 VAL A CA 1
ATOM 1034 C C . VAL A 1 138 ? -7.700 2.152 -1.944 1.00 95.12 138 VAL A C 1
ATOM 1036 O O . VAL A 1 138 ? -8.143 3.036 -2.673 1.00 95.12 138 VAL A O 1
ATOM 1039 N N . VAL A 1 139 ? -6.432 2.162 -1.517 1.00 96.75 139 VAL A N 1
ATOM 1040 C CA . VAL A 1 139 ? -5.471 3.229 -1.846 1.00 96.75 139 VAL A CA 1
ATOM 1041 C C . VAL A 1 139 ? -5.172 3.280 -3.347 1.00 96.75 139 VAL A C 1
ATOM 1043 O O . VAL A 1 139 ? -5.035 4.361 -3.906 1.00 96.75 139 VAL A O 1
ATOM 1046 N N . LEU A 1 140 ? -5.040 2.134 -4.021 1.00 96.44 140 LEU A N 1
ATOM 1047 C CA . LEU A 1 140 ? -4.709 2.107 -5.453 1.00 96.44 140 LEU A CA 1
ATOM 1048 C C . LEU A 1 140 ? -5.918 2.339 -6.366 1.00 96.44 140 LEU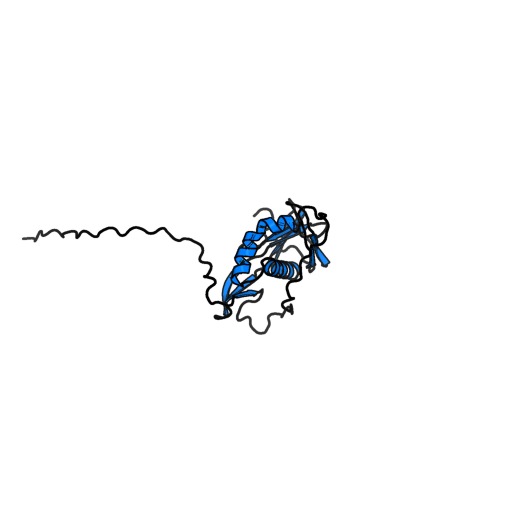 A C 1
ATOM 1050 O O . LEU A 1 140 ? -5.753 2.761 -7.515 1.00 96.44 140 LEU A O 1
ATOM 1054 N N . SER A 1 141 ? -7.123 2.037 -5.888 1.00 95.12 141 SER A N 1
ATOM 1055 C CA . SER A 1 141 ? -8.355 2.214 -6.660 1.00 95.12 141 SER A CA 1
ATOM 1056 C C . SER A 1 141 ? -8.982 3.594 -6.488 1.00 95.12 141 SER A C 1
ATOM 1058 O O . SER A 1 141 ? -9.659 4.054 -7.409 1.00 95.12 141 SER A O 1
ATOM 1060 N N . ASP A 1 142 ? -8.765 4.243 -5.346 1.00 93.62 142 ASP A N 1
ATOM 1061 C CA . ASP A 1 142 ? -9.388 5.515 -4.985 1.00 93.62 142 ASP A CA 1
ATOM 1062 C C . ASP A 1 142 ? -8.540 6.254 -3.916 1.00 93.62 142 ASP A C 1
ATOM 1064 O O . ASP A 1 142 ? -8.874 6.252 -2.732 1.00 93.62 142 ASP A O 1
ATOM 1068 N N . PRO A 1 143 ? -7.363 6.786 -4.299 1.00 94.31 143 PRO A N 1
ATOM 1069 C CA . PRO A 1 143 ? -6.503 7.597 -3.434 1.00 94.31 143 PRO A CA 1
ATOM 1070 C C . PRO A 1 143 ? -7.044 9.018 -3.215 1.00 94.31 143 PRO A C 1
ATOM 1072 O O . PRO A 1 143 ? -7.497 9.655 -4.164 1.00 94.31 143 PRO A O 1
ATOM 1075 N N . ASP A 1 144 ? -6.830 9.572 -2.018 1.00 93.25 144 ASP A N 1
ATOM 1076 C CA . ASP A 1 144 ? -7.009 11.011 -1.756 1.00 93.25 144 ASP A CA 1
ATOM 1077 C C . ASP A 1 144 ? -5.805 11.819 -2.259 1.00 93.25 144 ASP A C 1
ATOM 1079 O O . ASP A 1 144 ? -5.924 12.931 -2.776 1.00 93.25 144 ASP A O 1
ATOM 1083 N N . VAL A 1 145 ? -4.604 11.253 -2.098 1.00 93.94 145 VAL A N 1
ATOM 1084 C CA . VAL A 1 145 ? -3.346 11.889 -2.488 1.00 93.94 145 VAL A CA 1
ATOM 1085 C C . VAL A 1 145 ? -2.522 10.945 -3.343 1.00 93.94 145 VAL A C 1
ATOM 1087 O O . VAL A 1 145 ? -2.260 9.802 -2.961 1.00 93.94 145 VAL A O 1
ATOM 1090 N N . VAL A 1 146 ? -2.045 11.470 -4.470 1.00 95.06 146 VAL A N 1
ATOM 1091 C CA . VAL A 1 146 ? -1.028 10.842 -5.310 1.00 95.06 146 VAL A CA 1
ATOM 1092 C C . VAL A 1 146 ? 0.134 11.814 -5.430 1.00 95.06 146 VAL A C 1
ATOM 1094 O O . VAL A 1 146 ? -0.030 12.911 -5.960 1.00 95.06 146 VAL A O 1
ATOM 1097 N N . SER A 1 147 ? 1.316 11.428 -4.959 1.00 93.94 147 SER A N 1
ATOM 1098 C CA . SER A 1 147 ? 2.527 12.225 -5.139 1.00 93.94 147 SER A CA 1
ATOM 1099 C C . SER A 1 147 ? 3.590 11.474 -5.915 1.00 93.94 147 SER A C 1
ATOM 1101 O O . SER A 1 147 ? 3.713 10.254 -5.813 1.00 93.94 147 SER A O 1
ATOM 1103 N N . TYR A 1 148 ? 4.354 12.207 -6.718 1.00 92.38 148 TYR A N 1
ATOM 1104 C CA . TYR A 1 148 ? 5.511 11.661 -7.412 1.00 92.38 148 TYR A CA 1
ATOM 1105 C C . TYR A 1 148 ? 6.792 12.078 -6.699 1.00 92.38 148 TYR A C 1
ATOM 1107 O O . TYR A 1 148 ? 7.005 13.265 -6.440 1.00 92.38 148 TYR A O 1
ATOM 1115 N N . ARG A 1 149 ? 7.628 11.084 -6.386 1.00 88.69 149 ARG A N 1
ATOM 1116 C CA . ARG A 1 149 ? 8.914 11.264 -5.724 1.00 88.69 149 ARG A CA 1
ATOM 1117 C C . ARG A 1 149 ? 10.056 11.061 -6.704 1.00 88.69 149 ARG A C 1
ATOM 1119 O O . ARG A 1 149 ? 10.360 9.924 -7.072 1.00 88.69 149 ARG A O 1
ATOM 1126 N N . ARG A 1 150 ? 10.706 12.154 -7.101 1.00 86.06 150 A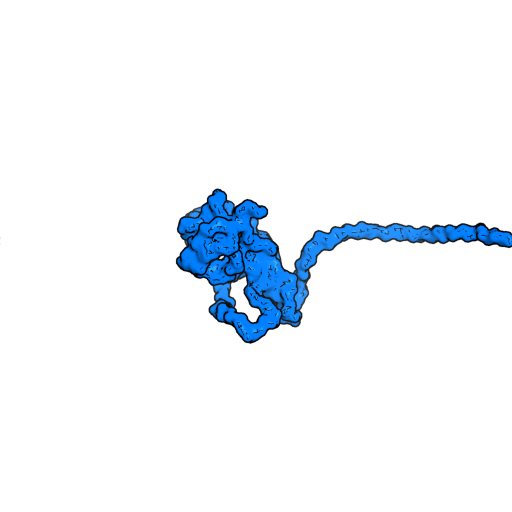RG A N 1
ATOM 1127 C CA . ARG A 1 150 ? 11.763 12.153 -8.123 1.00 86.06 150 ARG A CA 1
ATOM 1128 C C . ARG A 1 150 ? 13.038 11.485 -7.615 1.00 86.06 150 ARG A C 1
ATOM 1130 O O . ARG A 1 150 ? 13.699 10.803 -8.385 1.00 86.06 150 ARG A O 1
ATOM 1137 N N . SER A 1 151 ? 13.355 11.641 -6.329 1.00 84.75 151 SER A N 1
ATOM 1138 C CA . SER A 1 151 ? 14.576 11.084 -5.720 1.00 84.75 151 SER A CA 1
ATOM 1139 C C . SER A 1 151 ? 14.660 9.559 -5.799 1.00 84.75 151 SER A C 1
ATOM 1141 O O . SER A 1 151 ? 15.753 9.013 -5.903 1.00 84.75 151 SER A O 1
ATOM 1143 N N . ASN A 1 152 ? 13.508 8.884 -5.783 1.00 84.69 152 ASN A N 1
ATOM 1144 C CA . ASN A 1 152 ? 13.414 7.425 -5.803 1.00 84.69 152 ASN A CA 1
ATOM 1145 C C . ASN A 1 152 ? 12.698 6.881 -7.049 1.00 84.69 152 ASN A C 1
ATOM 1147 O O . ASN A 1 152 ? 12.491 5.674 -7.125 1.00 84.69 152 ASN A O 1
ATOM 1151 N N . ASP A 1 153 ? 12.282 7.746 -7.981 1.00 90.62 153 ASP A N 1
ATOM 1152 C CA . ASP A 1 153 ? 11.479 7.384 -9.160 1.00 90.62 153 ASP A CA 1
ATOM 1153 C C . ASP A 1 153 ? 10.240 6.535 -8.790 1.00 90.62 153 ASP A C 1
ATOM 1155 O O . ASP A 1 153 ? 10.011 5.421 -9.274 1.00 90.62 153 ASP A O 1
ATOM 1159 N N . THR A 1 154 ? 9.437 7.040 -7.845 1.00 93.38 154 THR A N 1
ATOM 1160 C CA . THR A 1 154 ? 8.255 6.326 -7.322 1.00 93.38 154 THR A CA 1
ATOM 1161 C C . THR A 1 154 ? 7.023 7.210 -7.225 1.00 93.38 154 THR A C 1
ATOM 1163 O O . THR A 1 154 ? 7.116 8.408 -6.978 1.00 93.38 154 THR A O 1
ATOM 1166 N N . TYR A 1 155 ? 5.848 6.596 -7.344 1.00 95.31 155 TYR A N 1
ATOM 1167 C CA . TYR A 1 155 ? 4.585 7.217 -6.955 1.00 95.31 155 TYR A CA 1
ATOM 1168 C C . TYR A 1 155 ? 4.185 6.751 -5.557 1.00 95.31 155 TYR A C 1
ATOM 1170 O O . TYR A 1 155 ? 4.260 5.559 -5.257 1.00 95.31 155 TYR A O 1
ATOM 1178 N N . CYS A 1 156 ? 3.733 7.681 -4.724 1.00 95.75 156 CYS A N 1
ATOM 1179 C CA . CYS A 1 156 ? 3.136 7.435 -3.419 1.00 95.75 156 CYS A CA 1
ATOM 1180 C C . CYS A 1 156 ? 1.634 7.692 -3.516 1.00 95.75 156 CYS A C 1
ATOM 1182 O O . CYS A 1 156 ? 1.216 8.771 -3.927 1.00 95.75 156 CYS A O 1
ATOM 1184 N N . PHE A 1 157 ? 0.838 6.714 -3.108 1.00 96.88 157 PHE A N 1
ATOM 1185 C CA . PHE A 1 157 ? -0.610 6.806 -3.003 1.00 96.88 157 PHE A CA 1
ATOM 1186 C C . PHE A 1 157 ? -0.996 6.743 -1.535 1.00 96.88 157 PHE A C 1
ATOM 1188 O O . PHE A 1 157 ? -0.444 5.928 -0.791 1.00 96.88 157 PHE A O 1
ATOM 1195 N N . SER A 1 158 ? -1.950 7.562 -1.119 1.00 96.69 158 SER A N 1
ATOM 1196 C CA . SER A 1 158 ? -2.555 7.437 0.201 1.00 96.69 158 SER A CA 1
ATOM 1197 C C . SER A 1 158 ? -4.007 7.855 0.190 1.00 96.69 158 SER A C 1
ATOM 1199 O O . SER A 1 158 ? -4.394 8.721 -0.591 1.00 96.69 158 SER A O 1
ATOM 1201 N N . ARG A 1 159 ? -4.769 7.292 1.118 1.00 94.81 159 ARG A N 1
ATOM 1202 C CA . ARG A 1 159 ? -6.119 7.736 1.446 1.00 94.81 159 ARG A CA 1
ATOM 1203 C C . ARG A 1 159 ? -6.375 7.598 2.932 1.00 94.81 159 ARG A C 1
ATOM 1205 O O . ARG A 1 159 ? -5.656 6.851 3.592 1.00 94.81 159 ARG A O 1
ATOM 1212 N N . GLU A 1 160 ? -7.394 8.265 3.432 1.00 95.19 160 GLU A N 1
ATOM 1213 C CA . GLU A 1 160 ? -7.934 8.018 4.757 1.00 95.19 160 GLU A CA 1
ATOM 1214 C C . GLU A 1 160 ? -8.720 6.704 4.806 1.00 95.19 160 GLU A C 1
ATOM 1216 O O . GLU A 1 160 ? -9.441 6.333 3.875 1.00 95.19 160 GLU A O 1
ATOM 1221 N N . ILE A 1 161 ? -8.541 5.993 5.917 1.00 94.81 161 ILE A N 1
ATOM 1222 C CA . ILE A 1 161 ? -9.416 4.916 6.369 1.00 94.81 161 ILE A CA 1
ATOM 1223 C C . ILE A 1 161 ? -9.749 5.148 7.842 1.00 94.81 161 ILE A C 1
ATOM 1225 O O . ILE A 1 161 ? -8.934 5.678 8.607 1.00 94.81 161 ILE A O 1
ATOM 1229 N N . TYR A 1 162 ? -10.937 4.721 8.238 1.00 94.75 162 TYR A N 1
ATOM 1230 C CA . TYR A 1 162 ? -11.522 4.968 9.545 1.00 94.75 162 TYR A CA 1
ATOM 1231 C C . TYR A 1 162 ? -11.750 3.646 10.259 1.00 94.75 162 TYR A C 1
ATOM 1233 O O . TYR A 1 162 ? -12.254 2.697 9.664 1.00 94.75 162 TYR A O 1
ATOM 1241 N N . LEU A 1 163 ? -11.384 3.589 11.533 1.00 94.00 163 LEU A N 1
ATOM 1242 C CA . LEU A 1 163 ? -11.758 2.513 12.433 1.00 94.00 163 LEU A CA 1
ATOM 1243 C C . LEU A 1 163 ? -13.081 2.896 13.075 1.00 94.00 163 LEU A C 1
ATOM 1245 O O . LEU A 1 163 ? -13.143 3.883 13.806 1.00 94.00 163 LEU A O 1
ATOM 1249 N N . ILE A 1 164 ? -14.122 2.124 12.812 1.00 92.75 164 ILE A N 1
ATOM 1250 C CA . ILE A 1 164 ? -15.455 2.356 13.356 1.00 92.75 164 ILE A CA 1
ATOM 1251 C C . ILE A 1 164 ? -15.699 1.376 14.491 1.00 92.75 164 ILE A C 1
ATOM 1253 O O . ILE A 1 164 ? -15.527 0.173 14.311 1.00 92.75 164 ILE A O 1
ATOM 1257 N N . ASP A 1 165 ? -16.118 1.890 15.643 1.00 91.00 165 ASP A N 1
ATOM 1258 C CA . ASP A 1 165 ? -16.738 1.082 16.692 1.00 91.00 165 ASP A CA 1
ATOM 1259 C C . ASP A 1 165 ? -18.172 0.763 16.258 1.00 91.00 165 ASP A C 1
ATOM 1261 O O . ASP A 1 165 ? -19.023 1.656 16.220 1.00 91.00 165 ASP A O 1
ATOM 1265 N N . LYS A 1 166 ? -18.464 -0.496 15.914 1.00 86.75 166 LYS A N 1
ATOM 1266 C CA . LYS A 1 166 ? -19.794 -0.883 15.417 1.00 86.75 166 LYS A CA 1
ATOM 1267 C C . LYS A 1 166 ? -20.886 -0.786 16.478 1.00 86.75 166 LYS A C 1
ATOM 1269 O O . LYS A 1 166 ? -22.055 -0.693 16.118 1.00 86.75 166 LYS A O 1
ATOM 1274 N N . ARG A 1 167 ? -20.539 -0.775 17.768 1.00 87.44 167 ARG A N 1
ATOM 1275 C CA . ARG A 1 167 ? -21.517 -0.630 18.854 1.00 87.44 167 ARG A CA 1
ATOM 1276 C C . ARG A 1 167 ? -22.027 0.803 18.953 1.00 87.44 167 ARG A C 1
ATOM 1278 O O . ARG A 1 167 ? -23.203 1.022 19.222 1.00 87.44 167 ARG A O 1
ATOM 1285 N N . THR A 1 168 ? -21.137 1.777 18.768 1.00 88.50 168 THR A N 1
ATOM 1286 C CA . THR A 1 168 ? -21.468 3.204 18.905 1.00 88.50 168 THR A CA 1
ATOM 1287 C C . THR A 1 168 ? -21.679 3.907 17.567 1.00 88.50 168 THR A C 1
ATOM 1289 O O . THR A 1 168 ? -22.222 5.011 17.540 1.00 88.50 168 THR A O 1
ATOM 1292 N N . GLY A 1 169 ? -21.238 3.298 16.465 1.00 86.25 169 GLY A N 1
ATOM 1293 C CA . GLY A 1 169 ? -21.208 3.913 15.141 1.00 86.25 169 GLY A CA 1
ATOM 1294 C C . GLY A 1 169 ? -20.241 5.093 15.051 1.00 86.25 169 GLY A C 1
ATOM 1295 O O . GLY A 1 169 ? -20.392 5.927 14.167 1.00 86.25 169 GLY A O 1
ATOM 1296 N N . ARG A 1 170 ? -19.279 5.225 15.974 1.00 89.94 170 ARG A N 1
ATOM 1297 C CA . ARG A 1 170 ? -18.343 6.358 16.021 1.00 89.94 170 ARG A CA 1
ATOM 1298 C C . ARG A 1 170 ? -16.983 5.984 15.445 1.00 89.94 170 ARG A C 1
ATOM 1300 O O . ARG A 1 170 ? -16.559 4.832 15.508 1.00 89.94 170 ARG A O 1
ATOM 1307 N N . VAL A 1 171 ? -16.281 6.989 14.922 1.00 92.44 171 VAL A N 1
ATOM 1308 C CA . VAL A 1 171 ? -14.882 6.849 14.508 1.00 92.44 171 VAL A CA 1
ATOM 1309 C C . VAL A 1 171 ? -14.012 6.757 15.760 1.00 92.44 171 VAL A C 1
ATOM 1311 O O . VAL A 1 171 ? -13.936 7.704 16.537 1.00 92.44 171 VAL A O 1
ATOM 1314 N N . ALA A 1 172 ? -13.359 5.614 15.943 1.00 92.12 172 ALA A N 1
ATOM 1315 C CA . ALA A 1 172 ? -12.405 5.363 17.015 1.00 92.12 172 ALA A CA 1
ATOM 1316 C C . ALA A 1 172 ? -10.978 5.784 16.629 1.00 92.12 172 ALA A C 1
ATOM 1318 O O . ALA A 1 172 ? -10.204 6.206 17.483 1.00 92.12 172 ALA A O 1
ATOM 1319 N N . ALA A 1 173 ? -10.616 5.681 15.347 1.00 92.31 173 ALA A N 1
ATOM 1320 C CA . ALA A 1 173 ? -9.316 6.117 14.842 1.00 92.31 173 ALA A CA 1
ATOM 1321 C C . ALA A 1 173 ? -9.355 6.425 13.341 1.00 92.31 173 ALA A C 1
ATOM 1323 O O . ALA A 1 173 ? -10.161 5.864 12.602 1.00 92.31 173 ALA A O 1
ATOM 1324 N N . THR A 1 174 ? -8.410 7.244 12.882 1.00 94.69 174 THR A N 1
ATOM 1325 C CA . THR A 1 174 ? -8.176 7.514 11.457 1.00 94.69 174 THR A CA 1
ATOM 1326 C C . THR A 1 174 ? -6.735 7.174 11.104 1.00 94.69 174 THR A C 1
ATOM 1328 O O . THR A 1 174 ? -5.803 7.540 11.825 1.00 94.69 174 THR A O 1
ATOM 1331 N N . LYS A 1 175 ? -6.534 6.484 9.981 1.00 95.69 175 LYS A N 1
ATOM 1332 C CA . LYS A 1 175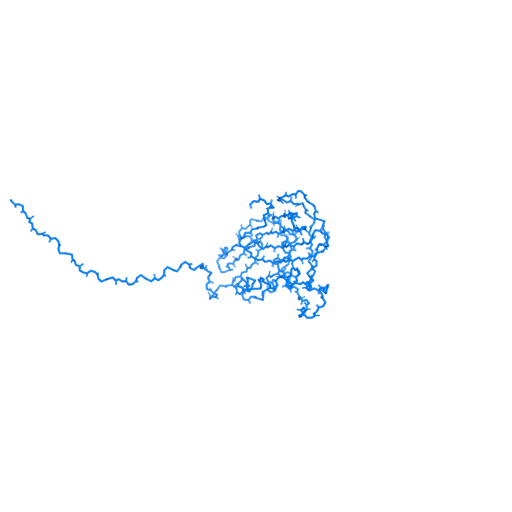 ? -5.211 6.167 9.430 1.00 95.69 175 LYS A CA 1
ATOM 1333 C C . LYS A 1 175 ? -5.117 6.613 7.987 1.00 95.69 175 LYS A C 1
ATOM 1335 O O . LYS A 1 175 ? -6.124 6.758 7.303 1.00 95.69 175 LYS A O 1
ATOM 1340 N N . LYS A 1 176 ? -3.884 6.801 7.520 1.00 96.19 176 LYS A N 1
ATOM 1341 C CA . LYS A 1 176 ? -3.575 7.189 6.143 1.00 96.19 176 LYS A CA 1
ATOM 1342 C C . LYS A 1 176 ? -2.607 6.194 5.506 1.00 96.19 176 LYS A C 1
ATOM 1344 O O . LYS A 1 176 ? -1.428 6.529 5.355 1.00 96.19 176 LYS A O 1
ATOM 1349 N N . PRO A 1 177 ? -3.059 4.969 5.163 1.00 96.94 177 PRO A N 1
ATOM 1350 C CA . PRO A 1 177 ? -2.217 3.991 4.498 1.00 96.94 177 PRO A CA 1
ATOM 1351 C C . PRO A 1 177 ? -1.488 4.580 3.298 1.00 96.94 177 PRO A C 1
ATOM 1353 O O . PRO A 1 177 ? -2.061 5.329 2.506 1.00 96.94 177 PRO A O 1
ATOM 1356 N N . LYS A 1 178 ? -0.213 4.223 3.170 1.00 97.06 178 LYS A N 1
ATOM 1357 C CA . LYS A 1 178 ? 0.654 4.615 2.065 1.00 97.06 178 LYS A CA 1
ATOM 1358 C C . LYS A 1 178 ? 1.009 3.398 1.244 1.00 97.06 178 LYS A C 1
ATOM 1360 O O . LYS A 1 178 ? 1.430 2.383 1.794 1.00 97.06 178 LYS A O 1
ATOM 1365 N N . VAL A 1 179 ? 0.927 3.536 -0.072 1.00 98.06 179 VAL A N 1
ATOM 1366 C CA . VAL A 1 179 ? 1.408 2.544 -1.034 1.00 98.06 179 VAL A CA 1
ATOM 1367 C C . VAL A 1 179 ? 2.372 3.229 -1.986 1.00 98.06 179 VAL A C 1
ATOM 1369 O O . VAL A 1 179 ? 1.998 4.161 -2.694 1.00 98.06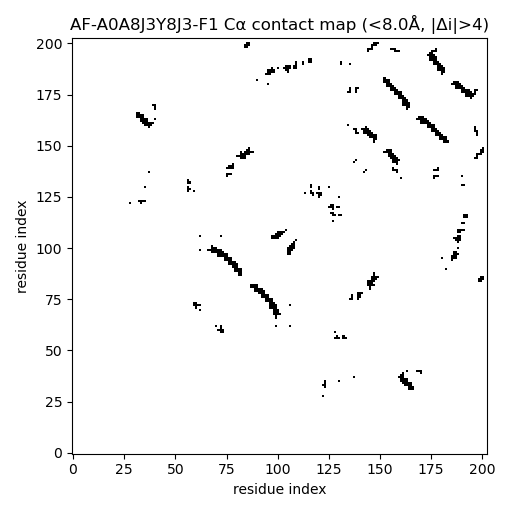 179 VAL A O 1
ATOM 1372 N N . ALA A 1 180 ? 3.618 2.764 -2.011 1.00 97.19 180 ALA A N 1
ATOM 1373 C CA . ALA A 1 180 ? 4.619 3.235 -2.958 1.00 97.19 180 ALA A CA 1
ATOM 1374 C C . ALA A 1 180 ? 4.747 2.243 -4.117 1.00 97.19 180 ALA A C 1
ATOM 1376 O O . ALA A 1 180 ? 4.900 1.041 -3.886 1.00 97.19 180 ALA A O 1
ATOM 1377 N N . ILE A 1 181 ? 4.739 2.733 -5.356 1.00 97.81 181 ILE A N 1
ATOM 1378 C CA . ILE A 1 181 ? 4.980 1.922 -6.558 1.00 97.81 181 ILE A CA 1
ATOM 1379 C C . ILE A 1 181 ? 6.109 2.519 -7.401 1.00 97.81 181 ILE A C 1
ATOM 1381 O O . ILE A 1 181 ? 6.298 3.734 -7.430 1.00 97.81 181 ILE A O 1
ATOM 1385 N N . ALA A 1 182 ? 6.833 1.666 -8.123 1.00 96.44 182 ALA A N 1
ATOM 1386 C CA . ALA A 1 182 ? 7.867 2.093 -9.063 1.00 96.44 182 ALA A CA 1
ATOM 1387 C C . ALA A 1 182 ? 7.265 2.896 -10.224 1.00 96.44 182 ALA A C 1
ATOM 1389 O O . ALA A 1 182 ? 6.246 2.481 -10.786 1.00 96.44 182 ALA A O 1
ATOM 1390 N N . ALA A 1 183 ? 7.912 3.983 -10.646 1.00 93.81 183 ALA A N 1
ATOM 1391 C CA . ALA A 1 183 ? 7.405 4.802 -11.741 1.00 93.81 183 ALA A CA 1
ATOM 1392 C C . ALA A 1 183 ? 7.436 4.079 -13.085 1.00 93.81 183 ALA A C 1
ATOM 1394 O O . ALA A 1 183 ? 6.509 4.256 -13.864 1.00 93.81 183 ALA A O 1
ATOM 1395 N N . VAL A 1 184 ? 8.417 3.213 -13.353 1.00 93.50 184 VAL A N 1
ATOM 1396 C CA . VAL A 1 184 ? 8.473 2.445 -14.611 1.00 93.50 184 VAL A CA 1
ATOM 1397 C C . VAL A 1 184 ? 7.613 1.183 -14.522 1.00 93.50 184 VAL A C 1
ATOM 1399 O O . VAL A 1 184 ? 6.555 1.099 -15.145 1.00 93.50 184 VAL A O 1
ATOM 1402 N N . SER A 1 185 ? 8.030 0.218 -13.696 1.00 95.50 185 SER A N 1
ATOM 1403 C CA . SER A 1 185 ? 7.423 -1.123 -13.658 1.00 95.50 185 SER A CA 1
ATOM 1404 C C . SER A 1 185 ? 6.040 -1.181 -13.008 1.00 95.50 185 SER A C 1
ATOM 1406 O O . SER A 1 185 ? 5.359 -2.197 -13.128 1.00 95.50 185 SER A O 1
ATOM 1408 N N . LYS A 1 186 ? 5.643 -0.129 -12.279 1.00 96.69 186 LYS A N 1
ATOM 1409 C CA . LYS A 1 186 ? 4.399 -0.057 -11.496 1.00 96.69 186 LYS A CA 1
ATOM 1410 C C . LYS A 1 186 ? 4.232 -1.163 -10.445 1.00 96.69 186 LYS A C 1
ATOM 1412 O O . LYS A 1 186 ? 3.150 -1.326 -9.883 1.00 96.69 186 LYS A O 1
ATOM 1417 N N . ASN A 1 187 ? 5.293 -1.912 -10.144 1.00 98.00 187 ASN A N 1
ATOM 1418 C CA . ASN A 1 187 ? 5.302 -2.869 -9.044 1.00 98.00 187 ASN A CA 1
ATOM 1419 C C . ASN A 1 187 ? 5.281 -2.126 -7.706 1.00 98.00 187 ASN A C 1
ATOM 1421 O O . ASN A 1 187 ? 5.846 -1.037 -7.582 1.00 98.00 187 ASN A O 1
ATOM 1425 N N . ILE A 1 188 ? 4.660 -2.741 -6.703 1.00 98.38 188 ILE A N 1
ATOM 1426 C CA . ILE A 1 188 ? 4.631 -2.206 -5.343 1.00 98.38 188 ILE A CA 1
ATOM 1427 C C . ILE A 1 188 ? 6.033 -2.315 -4.745 1.00 98.38 188 ILE A C 1
ATOM 1429 O O . ILE A 1 188 ? 6.626 -3.393 -4.699 1.00 98.38 188 ILE A O 1
ATOM 1433 N N . ILE A 1 189 ? 6.547 -1.179 -4.281 1.00 98.06 189 ILE A N 1
ATOM 1434 C CA . ILE A 1 189 ? 7.817 -1.068 -3.568 1.00 98.06 189 ILE A CA 1
ATOM 1435 C C . ILE A 1 189 ? 7.605 -1.323 -2.079 1.00 98.06 189 ILE A C 1
ATOM 1437 O O . ILE A 1 189 ? 8.364 -2.079 -1.490 1.00 98.06 189 ILE A O 1
ATOM 1441 N N . THR A 1 190 ? 6.585 -0.728 -1.464 1.00 97.69 190 THR A N 1
ATOM 1442 C CA . THR A 1 190 ? 6.222 -0.990 -0.063 1.00 97.69 190 THR A CA 1
ATOM 1443 C C . THR A 1 190 ? 4.806 -0.487 0.226 1.00 97.69 190 THR A C 1
ATOM 1445 O O . THR A 1 190 ? 4.251 0.291 -0.557 1.00 97.69 190 THR A O 1
ATOM 1448 N N . ALA A 1 191 ? 4.236 -0.919 1.350 1.00 97.81 191 ALA A N 1
ATOM 1449 C CA . ALA A 1 191 ? 3.001 -0.379 1.900 1.00 97.81 191 ALA A CA 1
ATOM 1450 C C . ALA A 1 191 ? 3.011 -0.416 3.435 1.00 97.81 191 ALA A C 1
ATOM 1452 O O . ALA A 1 191 ? 3.508 -1.372 4.033 1.00 97.81 191 ALA A O 1
ATOM 1453 N N . TYR A 1 192 ? 2.457 0.617 4.067 1.00 96.44 192 TYR A N 1
ATOM 1454 C CA . TYR A 1 192 ? 2.396 0.759 5.528 1.00 96.44 192 TYR A CA 1
ATOM 1455 C C . TYR A 1 192 ? 1.245 1.688 5.951 1.00 96.44 192 TYR A C 1
ATOM 1457 O O . TYR A 1 192 ? 0.642 2.333 5.090 1.00 96.44 192 TYR A O 1
ATOM 1465 N N . ILE A 1 193 ? 0.907 1.744 7.246 1.00 95.06 193 ILE A N 1
ATOM 1466 C CA . ILE A 1 193 ? -0.349 2.342 7.758 1.00 95.06 193 ILE A CA 1
ATOM 1467 C C . ILE A 1 193 ? -0.142 3.471 8.795 1.00 95.06 193 ILE A C 1
ATOM 1469 O O . ILE A 1 193 ? -0.599 3.385 9.937 1.00 95.06 193 ILE A O 1
ATOM 1473 N N . PRO A 1 194 ? 0.497 4.585 8.394 1.00 93.38 194 PRO A N 1
ATOM 1474 C CA . PRO A 1 194 ? 0.803 5.684 9.303 1.00 93.38 194 PRO A CA 1
ATOM 1475 C C . PRO A 1 194 ? -0.423 6.574 9.579 1.00 93.38 194 PRO A C 1
ATOM 1477 O O . PRO A 1 194 ? -1.489 6.422 8.984 1.00 93.38 194 PRO A O 1
ATOM 1480 N N . ASN A 1 195 ? -0.243 7.589 10.432 1.00 89.81 195 ASN A N 1
ATOM 1481 C CA . ASN A 1 195 ? -1.245 8.645 10.674 1.00 89.81 195 ASN A CA 1
ATOM 1482 C C . ASN A 1 195 ? -1.211 9.773 9.621 1.00 89.81 195 ASN A C 1
ATOM 1484 O O . ASN A 1 195 ? -2.128 10.585 9.539 1.00 89.81 195 ASN A O 1
ATOM 1488 N N . THR A 1 196 ? -0.144 9.863 8.821 1.00 91.94 196 THR A N 1
ATOM 1489 C CA . THR A 1 196 ? 0.064 10.943 7.841 1.00 91.94 196 THR A CA 1
ATOM 1490 C C . THR A 1 196 ? 0.038 10.403 6.421 1.00 91.94 196 THR A C 1
ATOM 1492 O O . THR A 1 196 ? 0.585 9.336 6.169 1.00 91.94 196 THR A O 1
ATOM 1495 N N . GLY A 1 197 ? -0.545 11.150 5.481 1.00 89.12 197 GLY A N 1
ATOM 1496 C CA . GLY A 1 197 ? -0.626 10.772 4.067 1.00 89.12 197 GLY A CA 1
ATOM 1497 C C . GLY A 1 197 ? 0.674 11.008 3.294 1.00 89.12 197 GLY A C 1
ATOM 1498 O O . GLY A 1 197 ? 1.696 11.421 3.856 1.00 89.12 197 GLY A O 1
ATOM 1499 N N . CYS A 1 198 ? 0.657 10.690 1.999 1.00 91.56 198 CYS A N 1
ATOM 1500 C CA . CYS A 1 198 ? 1.743 11.007 1.078 1.00 91.56 198 CYS A CA 1
ATOM 1501 C C . CYS A 1 198 ? 2.008 12.519 1.059 1.00 91.56 198 CYS A C 1
ATOM 1503 O O . CYS A 1 198 ? 1.091 13.329 1.137 1.00 91.56 198 CYS A O 1
ATOM 1505 N N . LYS A 1 199 ? 3.288 12.882 0.960 1.00 83.69 199 LYS A N 1
ATOM 1506 C CA . LYS A 1 199 ? 3.759 14.265 0.841 1.00 83.69 199 LYS A CA 1
ATOM 1507 C C . LYS A 1 199 ? 4.442 14.465 -0.508 1.00 83.69 199 LYS A C 1
ATOM 1509 O O . LYS A 1 199 ? 4.918 13.488 -1.102 1.00 83.69 199 LYS A O 1
ATOM 1514 N N . ALA A 1 200 ? 4.481 15.713 -0.961 1.00 66.88 200 ALA A N 1
ATOM 1515 C CA . ALA A 1 200 ? 5.352 16.147 -2.044 1.00 66.88 200 ALA A CA 1
ATOM 1516 C C . ALA A 1 200 ? 6.823 16.075 -1.602 1.00 66.88 200 ALA A C 1
ATOM 1518 O O . ALA A 1 200 ? 7.129 16.294 -0.427 1.00 66.88 200 ALA A O 1
ATOM 1519 N N . ASP A 1 201 ? 7.730 15.787 -2.534 1.00 56.56 201 ASP A N 1
ATOM 1520 C CA . ASP A 1 201 ? 9.163 15.966 -2.295 1.00 56.56 201 ASP A CA 1
ATOM 1521 C C . ASP A 1 201 ? 9.445 17.455 -2.024 1.00 56.56 201 ASP A C 1
ATOM 1523 O O . ASP A 1 201 ? 9.061 18.301 -2.830 1.00 56.56 201 ASP A O 1
ATOM 1527 N N . GLY A 1 202 ? 10.109 17.770 -0.903 1.00 51.78 202 GLY A N 1
ATOM 1528 C CA . GLY A 1 202 ? 10.516 19.141 -0.553 1.00 51.78 202 GLY A CA 1
ATOM 1529 C C . GLY A 1 202 ? 9.569 19.917 0.373 1.00 51.78 202 GLY A C 1
ATOM 1530 O O . GLY A 1 202 ? 9.549 21.142 0.301 1.00 51.78 202 GLY A O 1
ATOM 1531 N N . SER A 1 203 ? 8.802 19.225 1.228 1.00 40.38 203 SER A N 1
ATOM 1532 C CA . SER A 1 203 ? 8.019 19.834 2.322 1.00 40.38 203 SER A CA 1
ATOM 1533 C C . SER A 1 203 ? 8.461 19.351 3.695 1.00 40.38 203 SER A C 1
ATOM 1535 O O . SER A 1 203 ? 8.8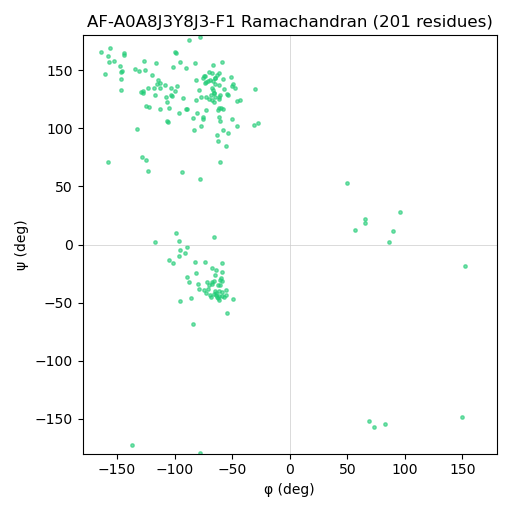94 18.178 3.790 1.00 40.38 203 SER A O 1
#

Nearest PDB structures (foldseek):
  2rgq-assembly1_A  TM=3.787E-01  e=3.300E-02  Nostoc punctiforme PCC 73102
  7rbp-assembly1_B-2  TM=6.035E-01  e=4.637E-01  Medicago truncatula
  5wip-assembly2_C  TM=5.486E-01  e=1.972E+00  Escherichia coli
  5wip-assembly1_D  TM=5.489E-01  e=2.876E+00  Escherichia coli
  5wio-assembly1_D  TM=5.302E-01  e=2.876E+00  Escherichia coli

Organism: NCBI:txid42233

Mean predicted aligned error: 11.6 Å

Sequence (203 aa):
MPDTSAPVWENVPAEPIGPDSSTDDLPSVADGEFVWTTELPGGAAGARSVGGDVRAAQVWAACGVFTDNHKLVRAFSRKAMHTTAGAPGYVGAGTSNLKCGSEKWGYRHLLKHRGEWEKNAKIEGKNWRDLADFAIAVVLSDPDVVSYRRSNDTYCFSREIYLIDKRTGRVAATKKPKVAIAAVSKNIITAYIPNTGCKADGS